Protein AF-A0A6G8QDQ3-F1 (afdb_monomer)

Organism: NCBI:txid2653851

Secondary structure (DSSP, 8-state):
--HHHHHHHHHHHHHHHHHHHHHHHHHHHHHHHHHHHHHHHHHHHHHHHHHHHT-S--SHHHHHHHHHHHHHHHHHHHHHHHHHHHH-HHHHHHHHHHHHHHHHHHHHHHHHHTTSPPP-SGGG--SS-----HHHHHHHHHHHHHHHHHTS-HHHHHHHHHTHHHHHT-----S---

Foldseek 3Di:
DDPVVVVVVVVVVVVVVVVVVVVLVVVLVVLVVLLVQLVVLLVLLLCLLLVLLQAQDDDPVSVVVSVVSNVVSVVSNVVSLVVVCVVDVQLSVLSVQLSVLSCVQSVVSNVVSNVDHHDNDPVSRPPPDDRDRPSNVVSSVVSVVSSVVVSDDPVVVVCVVPPVVVVVPPPPPDPDDD

pLDDT: mean 87.72, std 15.08, range [44.47, 98.88]

Solvent-accessible surface area (backbone atoms only — not comparable to full-atom values): 9994 Å² total; per-residue (Å²): 134,58,71,66,59,55,51,52,50,52,50,51,50,52,52,53,51,49,52,52,50,52,54,50,52,56,50,50,54,50,52,52,50,55,56,49,52,44,52,49,33,50,51,56,49,56,44,46,24,55,57,51,44,66,24,68,57,88,50,71,67,52,50,49,56,52,50,50,57,51,48,55,40,52,51,48,44,52,50,35,51,57,53,39,42,75,74,36,62,70,49,24,54,34,45,52,52,23,52,52,30,38,53,55,46,33,48,48,42,33,59,53,27,70,72,50,79,54,36,88,51,78,88,61,56,81,82,82,72,79,84,81,47,69,64,27,52,55,28,45,54,51,29,52,52,46,46,53,59,70,70,52,56,67,69,61,55,50,45,60,73,68,49,51,72,62,68,77,64,60,78,91,79,83,88,84,84,134

Radius of gyration: 25.88 Å; Cα contacts (8 Å, |Δi|>4): 107; chains: 1; bounding box: 85×28×78 Å

Sequence (178 aa):
MSAAVVASVLALAGVLATVAANQFLARQDRLRKDFAEALAAVERYAELPYRILRRQASDAETRGRLSEAIHEVQQDLLFHRSWVRVQDARVADAYDALVGAARREAGQAMTQAWRTDPIASDEGMPLGVGLTFPEMERRREEYIEVVRWHLQWLPARWARTRLVPWILDLPRKSRGAG

Mean predicted aligned error: 9.45 Å

Nearest PDB structures (foldseek):
  2asr-assembly1_A-2  TM=4.494E-01  e=3.944E-01  Escherichia coli
  1i4l-assembly2_A-2  TM=3.221E-01  e=1.549E+00  Homo sapiens

Structure (mmCIF, N/CA/C/O backbone):
data_AF-A0A6G8QDQ3-F1
#
_entry.id   AF-A0A6G8QDQ3-F1
#
loop_
_atom_site.group_PDB
_atom_site.id
_atom_site.type_symbol
_atom_site.label_atom_id
_atom_site.label_alt_id
_atom_site.label_comp_id
_atom_site.label_asym_id
_atom_site.label_entity_id
_atom_site.label_seq_id
_atom_site.pdbx_PDB_ins_code
_atom_site.Cartn_x
_atom_site.Cartn_y
_atom_site.Cartn_z
_atom_site.occupancy
_atom_site.B_iso_or_equiv
_atom_site.auth_seq_id
_atom_site.auth_comp_id
_atom_site.auth_asym_id
_atom_site.auth_atom_id
_atom_site.pdbx_PDB_model_num
ATOM 1 N N . MET A 1 1 ? 27.944 5.094 -50.823 1.00 58.53 1 MET A N 1
ATOM 2 C CA . MET A 1 1 ? 27.040 5.945 -50.015 1.00 58.53 1 MET A CA 1
ATOM 3 C C . MET A 1 1 ? 27.783 7.227 -49.682 1.00 58.53 1 MET A C 1
ATOM 5 O O . MET A 1 1 ? 28.939 7.134 -49.293 1.00 58.53 1 MET A O 1
ATOM 9 N N . SER A 1 2 ? 27.187 8.401 -49.898 1.00 84.75 2 SER A N 1
ATOM 10 C CA . SER A 1 2 ? 27.839 9.677 -49.575 1.00 84.75 2 SER A CA 1
ATOM 11 C C . SER A 1 2 ? 27.847 9.915 -48.060 1.00 84.75 2 SER A C 1
ATOM 13 O O . SER A 1 2 ? 26.953 9.448 -47.351 1.00 84.75 2 SER A O 1
ATOM 15 N N . ALA A 1 3 ? 28.841 10.655 -47.558 1.00 82.88 3 ALA A N 1
ATOM 16 C CA . ALA A 1 3 ? 28.957 11.005 -46.138 1.00 82.88 3 ALA A CA 1
ATOM 17 C C . ALA A 1 3 ? 27.680 11.666 -45.579 1.00 82.88 3 ALA A C 1
ATOM 19 O O . ALA A 1 3 ? 27.319 11.439 -44.428 1.00 82.88 3 ALA A O 1
ATOM 20 N N . ALA A 1 4 ? 26.950 12.404 -46.423 1.00 83.62 4 ALA A N 1
ATOM 21 C CA . ALA A 1 4 ? 25.660 12.999 -46.087 1.00 83.62 4 ALA A CA 1
ATOM 22 C C . ALA A 1 4 ? 24.602 11.951 -45.698 1.00 83.62 4 ALA A C 1
ATOM 24 O O . ALA A 1 4 ? 23.938 12.112 -44.681 1.00 83.62 4 ALA A O 1
ATOM 25 N N . VAL A 1 5 ? 24.490 10.840 -46.439 1.00 84.62 5 VAL A N 1
ATOM 26 C CA . VAL A 1 5 ? 23.519 9.77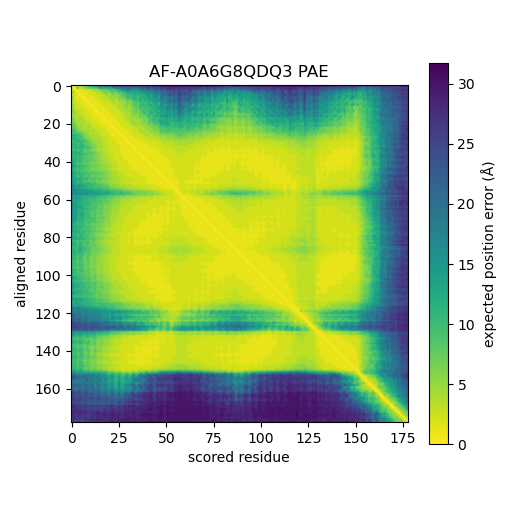2 -46.130 1.00 84.62 5 VAL A CA 1
ATOM 27 C C . VAL A 1 5 ? 23.853 9.099 -44.796 1.00 84.62 5 VAL A C 1
ATOM 29 O O . VAL A 1 5 ? 22.956 8.845 -43.996 1.00 84.62 5 VAL A O 1
ATOM 32 N N . VAL A 1 6 ? 25.139 8.855 -44.523 1.00 85.75 6 VAL A N 1
ATOM 33 C CA . VAL A 1 6 ? 25.586 8.273 -43.245 1.00 85.75 6 VAL A CA 1
ATOM 34 C C . VAL A 1 6 ? 25.270 9.216 -42.080 1.00 85.75 6 VAL A C 1
ATOM 36 O O . VAL A 1 6 ? 24.704 8.780 -41.079 1.00 85.75 6 VAL A O 1
ATOM 39 N N . ALA A 1 7 ? 25.562 10.512 -42.225 1.00 84.94 7 ALA A N 1
ATOM 40 C CA . ALA A 1 7 ? 25.266 11.514 -41.203 1.00 84.94 7 ALA A CA 1
ATOM 41 C C . ALA A 1 7 ? 23.758 11.628 -40.916 1.00 84.94 7 ALA A C 1
ATOM 43 O O . ALA A 1 7 ? 23.358 11.660 -39.753 1.00 84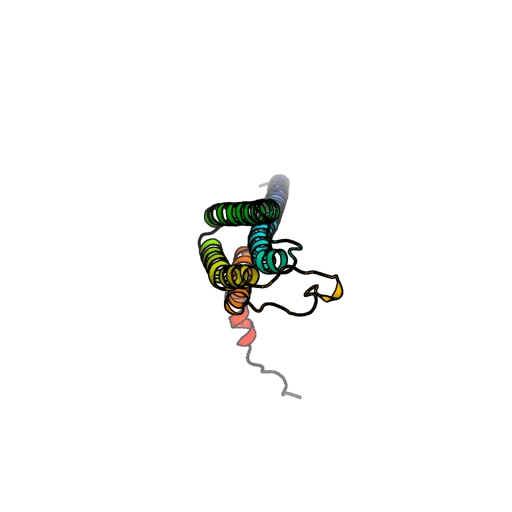.94 7 ALA A O 1
ATOM 44 N N . SER A 1 8 ? 22.912 11.621 -41.952 1.00 84.62 8 SER A N 1
ATOM 45 C CA . SER A 1 8 ? 21.454 11.675 -41.793 1.00 84.62 8 SER A CA 1
ATOM 46 C C . SER A 1 8 ? 20.886 10.445 -41.077 1.00 84.62 8 SER A C 1
ATOM 48 O O . SER A 1 8 ? 20.013 10.592 -40.222 1.00 84.62 8 SER A O 1
ATOM 50 N N . VAL A 1 9 ? 21.395 9.241 -41.367 1.00 89.12 9 VAL A N 1
ATOM 51 C CA . VAL A 1 9 ? 20.965 8.010 -40.677 1.00 89.12 9 VAL A CA 1
ATOM 52 C C . VAL A 1 9 ? 21.377 8.029 -39.205 1.00 89.12 9 VAL A C 1
ATOM 54 O O . VAL A 1 9 ? 20.564 7.697 -38.344 1.00 89.12 9 VAL A O 1
ATOM 57 N N . LEU A 1 10 ? 22.605 8.457 -38.896 1.00 88.69 10 LEU A N 1
ATOM 58 C CA . LEU A 1 10 ? 23.076 8.567 -37.512 1.00 88.69 10 LEU A CA 1
ATOM 59 C C . LEU A 1 10 ? 22.281 9.610 -36.716 1.00 88.69 10 LEU A C 1
ATOM 61 O O . LEU A 1 10 ? 21.907 9.348 -35.573 1.00 88.69 10 LEU A O 1
ATOM 65 N N . ALA A 1 11 ? 21.967 10.757 -37.324 1.00 87.25 11 ALA A N 1
ATOM 66 C CA . ALA A 1 11 ? 21.133 11.780 -36.701 1.00 87.25 11 ALA A CA 1
ATOM 67 C C . ALA A 1 11 ? 19.722 11.249 -36.395 1.00 87.25 11 ALA A C 1
ATOM 69 O O . ALA A 1 11 ? 19.239 11.394 -35.271 1.00 87.25 11 ALA A O 1
ATOM 70 N N . LEU A 1 12 ? 19.086 10.569 -37.356 1.00 89.12 12 LEU A N 1
ATOM 71 C CA . LEU A 1 12 ? 17.768 9.963 -37.157 1.00 89.12 12 LEU A CA 1
ATOM 72 C C . LEU A 1 12 ? 17.795 8.885 -36.063 1.00 89.12 12 LEU A C 1
ATOM 74 O O . LEU A 1 12 ? 16.916 8.862 -35.202 1.00 89.12 12 LEU A O 1
ATOM 78 N N . ALA A 1 13 ? 18.820 8.030 -36.048 1.00 86.38 13 ALA A N 1
ATOM 79 C CA . ALA A 1 13 ? 18.992 7.014 -35.012 1.00 86.38 13 ALA A CA 1
ATOM 80 C C . ALA A 1 13 ? 19.143 7.636 -33.613 1.00 86.38 13 ALA A C 1
ATOM 82 O O . ALA A 1 13 ? 18.527 7.155 -32.662 1.00 86.38 13 ALA A O 1
ATOM 83 N N . GLY A 1 14 ? 19.899 8.733 -33.487 1.00 86.75 14 GLY A N 1
ATOM 84 C CA . GLY A 1 14 ? 20.047 9.468 -32.228 1.00 86.75 14 GLY A CA 1
ATOM 85 C C . GLY A 1 14 ? 18.726 10.052 -31.716 1.00 86.75 14 GLY A C 1
ATOM 86 O O . GLY A 1 14 ? 18.403 9.923 -30.530 1.00 86.75 14 GLY A O 1
ATOM 87 N N . VAL A 1 15 ? 17.919 10.633 -32.610 1.00 90.25 15 VAL A N 1
ATOM 88 C CA . VAL A 1 15 ? 16.584 11.153 -32.268 1.00 90.25 15 VAL A CA 1
ATOM 89 C C . VAL A 1 15 ? 15.664 10.027 -31.797 1.00 90.25 15 VAL A C 1
ATOM 91 O O . VAL A 1 15 ? 15.062 10.136 -30.729 1.00 90.25 15 VAL A O 1
ATOM 94 N N . LEU A 1 16 ? 15.593 8.918 -32.540 1.00 88.06 16 LEU A N 1
ATOM 95 C CA . LEU A 1 16 ? 14.759 7.769 -32.174 1.00 88.06 16 LEU A CA 1
ATOM 96 C C . LEU A 1 16 ? 15.182 7.153 -30.833 1.00 88.06 16 LEU A C 1
ATOM 98 O O . LEU A 1 16 ? 14.323 6.845 -30.007 1.00 88.06 16 LEU A O 1
ATOM 102 N N . ALA A 1 17 ? 16.488 7.028 -30.582 1.00 81.12 17 ALA A N 1
ATOM 103 C CA . ALA A 1 17 ? 17.014 6.536 -29.310 1.00 81.12 17 ALA A CA 1
ATOM 104 C C . ALA A 1 17 ? 16.618 7.445 -28.135 1.00 81.12 17 ALA A C 1
ATOM 106 O O . ALA A 1 17 ? 16.205 6.953 -27.086 1.00 81.12 17 ALA A O 1
ATOM 107 N N . THR A 1 18 ? 16.680 8.765 -28.327 1.00 82.31 18 THR A N 1
ATOM 108 C CA . THR A 1 18 ? 16.303 9.751 -27.303 1.00 82.31 18 THR A CA 1
ATOM 109 C C . THR A 1 18 ? 14.809 9.688 -26.996 1.00 82.31 18 THR A C 1
ATOM 111 O O . THR A 1 18 ? 14.412 9.638 -25.832 1.00 82.31 18 THR A O 1
ATOM 114 N N . VAL A 1 19 ? 13.963 9.627 -28.029 1.00 87.56 19 VAL A N 1
ATOM 115 C CA . VAL A 1 19 ? 12.509 9.492 -27.861 1.00 87.56 19 VAL A CA 1
ATOM 116 C C . VAL A 1 19 ? 12.166 8.187 -27.142 1.00 87.56 19 VAL A C 1
ATOM 118 O O . VAL A 1 19 ? 11.387 8.203 -26.190 1.00 87.56 19 VAL A O 1
ATOM 121 N N . ALA A 1 20 ? 12.780 7.069 -27.536 1.00 79.94 20 ALA A N 1
ATOM 122 C CA . ALA A 1 20 ? 12.569 5.778 -26.887 1.00 79.94 20 ALA A CA 1
ATOM 123 C C . ALA A 1 20 ? 13.011 5.789 -25.413 1.00 79.94 20 ALA A C 1
ATOM 125 O O . ALA A 1 20 ? 12.283 5.288 -24.553 1.00 79.94 20 ALA A O 1
ATOM 126 N N . ALA A 1 21 ? 14.160 6.399 -25.102 1.00 81.62 21 ALA A N 1
ATOM 127 C CA . ALA A 1 21 ? 14.644 6.548 -23.732 1.00 81.62 21 ALA A CA 1
ATOM 128 C C . ALA A 1 21 ? 13.679 7.385 -22.878 1.00 81.62 21 ALA A C 1
ATOM 130 O O . ALA A 1 21 ? 13.291 6.954 -21.793 1.00 81.62 21 ALA A O 1
ATOM 131 N N . ASN A 1 22 ? 13.216 8.527 -23.392 1.00 84.69 22 ASN A N 1
ATOM 132 C CA . ASN A 1 22 ? 12.272 9.393 -22.685 1.00 84.69 22 ASN A CA 1
ATOM 133 C C . ASN A 1 22 ? 10.926 8.699 -22.434 1.00 84.69 22 ASN A C 1
ATOM 135 O O . ASN A 1 22 ? 10.392 8.768 -21.328 1.00 84.69 22 ASN A O 1
ATOM 139 N N . GLN A 1 23 ? 10.393 7.980 -23.426 1.00 86.69 23 GLN A N 1
ATOM 140 C CA . GLN A 1 23 ? 9.154 7.210 -23.269 1.00 86.69 23 GLN A CA 1
ATOM 141 C C . GLN A 1 23 ? 9.304 6.085 -22.240 1.00 86.69 23 GLN A C 1
ATOM 143 O O . GLN A 1 23 ? 8.392 5.836 -21.447 1.00 86.69 23 GLN A O 1
ATOM 148 N N . PHE A 1 24 ? 10.462 5.422 -22.219 1.00 84.81 24 PHE A N 1
ATOM 149 C CA . PHE A 1 24 ? 10.765 4.399 -21.227 1.00 84.81 24 PHE A CA 1
ATOM 150 C C . PHE A 1 24 ? 10.826 4.982 -19.810 1.00 84.81 24 PHE A C 1
ATOM 152 O O . PHE A 1 24 ? 10.181 4.443 -18.911 1.00 84.81 24 PHE A O 1
ATOM 159 N N . LEU A 1 25 ? 11.543 6.092 -19.613 1.00 86.19 25 LEU A N 1
ATOM 160 C CA . LEU A 1 25 ? 11.633 6.773 -18.317 1.00 86.19 25 LEU A CA 1
ATOM 161 C C . LEU A 1 25 ? 10.254 7.241 -17.834 1.00 86.19 25 LEU A C 1
ATOM 163 O O . LEU A 1 25 ? 9.866 6.936 -16.711 1.00 86.19 25 LEU A O 1
ATOM 167 N N . ALA A 1 26 ? 9.460 7.858 -18.712 1.00 88.19 26 ALA A N 1
ATOM 168 C CA . ALA A 1 26 ? 8.100 8.278 -18.382 1.00 88.19 26 ALA A CA 1
ATOM 169 C C . ALA A 1 26 ? 7.194 7.093 -17.999 1.00 88.19 26 ALA A C 1
ATOM 171 O O . ALA A 1 26 ? 6.359 7.203 -17.102 1.00 88.19 26 ALA A O 1
ATOM 172 N N . ARG A 1 27 ? 7.349 5.934 -18.656 1.00 88.25 27 ARG A N 1
ATOM 173 C CA . ARG A 1 27 ? 6.637 4.709 -18.267 1.00 88.25 27 ARG A CA 1
ATOM 174 C C . ARG A 1 27 ? 7.089 4.206 -16.897 1.00 88.25 27 ARG A C 1
ATOM 176 O O . ARG A 1 27 ? 6.236 3.821 -16.108 1.00 88.25 27 ARG A O 1
ATOM 183 N N . GLN A 1 28 ? 8.389 4.218 -16.616 1.00 89.50 28 GLN A N 1
ATOM 184 C CA . GLN A 1 28 ? 8.933 3.811 -15.319 1.00 89.50 28 GLN A CA 1
ATOM 185 C C . GLN A 1 28 ? 8.419 4.692 -14.180 1.00 89.50 28 GLN A C 1
ATOM 187 O O . GLN A 1 28 ? 8.021 4.165 -13.147 1.00 89.50 28 GLN A O 1
ATOM 192 N N . ASP A 1 29 ? 8.361 6.009 -14.374 1.00 90.69 29 ASP A N 1
ATOM 193 C CA . ASP A 1 29 ? 7.855 6.927 -13.351 1.00 90.69 29 ASP A CA 1
ATOM 194 C C . ASP A 1 29 ? 6.359 6.742 -13.083 1.00 90.69 29 ASP A C 1
ATOM 196 O O . ASP A 1 29 ? 5.942 6.755 -11.925 1.00 90.69 29 ASP A O 1
ATOM 200 N N . ARG A 1 30 ? 5.558 6.468 -14.124 1.00 93.25 30 ARG A N 1
ATOM 201 C CA . ARG A 1 30 ? 4.147 6.085 -13.947 1.00 93.25 30 ARG A CA 1
ATOM 202 C C . ARG A 1 30 ? 4.005 4.797 -13.137 1.00 93.25 30 ARG A C 1
ATOM 204 O O . ARG A 1 30 ? 3.293 4.788 -12.145 1.00 93.25 30 ARG A O 1
ATOM 211 N N . LEU A 1 31 ? 4.740 3.744 -13.498 1.00 95.19 31 LEU A N 1
ATOM 212 C CA . LEU A 1 31 ? 4.696 2.470 -12.768 1.00 95.19 31 LEU A CA 1
ATOM 213 C C . LEU A 1 31 ? 5.155 2.622 -11.310 1.00 95.19 31 LEU A C 1
ATOM 215 O O . LEU A 1 31 ? 4.539 2.063 -1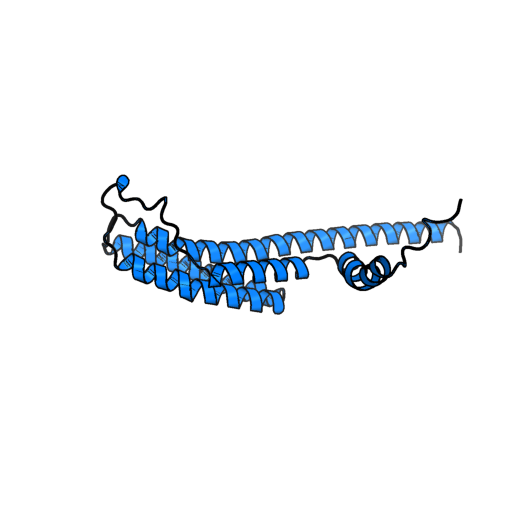0.409 1.00 95.19 31 LEU A O 1
ATOM 219 N N . ARG A 1 32 ? 6.210 3.408 -11.053 1.00 94.94 32 ARG A N 1
ATOM 220 C CA . ARG A 1 32 ? 6.666 3.728 -9.688 1.00 94.94 32 ARG A CA 1
ATOM 221 C C . ARG A 1 32 ? 5.551 4.344 -8.859 1.00 94.94 32 ARG A C 1
ATOM 223 O O . ARG A 1 32 ? 5.349 3.927 -7.723 1.00 94.94 32 ARG A O 1
ATOM 230 N N . LYS A 1 33 ? 4.854 5.329 -9.428 1.00 96.94 33 LYS A N 1
ATOM 231 C CA . LYS A 1 33 ? 3.743 6.005 -8.765 1.00 96.94 33 LYS A CA 1
ATOM 232 C C . LYS A 1 33 ? 2.598 5.030 -8.489 1.00 96.94 33 LYS A C 1
ATOM 234 O O . LYS A 1 33 ? 2.189 4.914 -7.342 1.00 96.94 33 LYS A O 1
ATOM 239 N N . ASP A 1 34 ? 2.170 4.271 -9.491 1.00 97.38 34 ASP A N 1
ATOM 240 C CA . ASP A 1 34 ? 1.063 3.321 -9.359 1.00 97.38 34 ASP A CA 1
ATOM 241 C C . ASP A 1 34 ? 1.340 2.248 -8.289 1.00 97.38 34 ASP A C 1
ATOM 243 O O . ASP A 1 34 ? 0.484 1.951 -7.453 1.00 97.38 34 ASP A O 1
ATOM 247 N N . PHE A 1 35 ? 2.555 1.686 -8.263 1.00 98.25 35 PHE A N 1
ATOM 248 C CA . PHE A 1 35 ? 2.943 0.698 -7.252 1.00 98.25 35 PHE A CA 1
ATOM 249 C C . PHE A 1 35 ? 3.102 1.302 -5.853 1.00 98.25 35 PHE A C 1
ATOM 251 O O . PHE A 1 35 ? 2.833 0.614 -4.863 1.00 98.25 35 PHE A O 1
ATOM 258 N N . ALA A 1 36 ? 3.525 2.565 -5.754 1.00 98.19 36 ALA A N 1
ATOM 259 C CA . ALA A 1 36 ? 3.579 3.287 -4.488 1.00 98.19 36 ALA A CA 1
ATOM 260 C C . ALA A 1 36 ? 2.172 3.590 -3.950 1.00 98.19 36 ALA A C 1
ATOM 262 O O . ALA A 1 36 ? 1.930 3.427 -2.757 1.00 98.19 36 ALA A O 1
ATOM 263 N N . GLU A 1 37 ? 1.229 3.965 -4.815 1.00 98.50 37 GLU A N 1
ATOM 264 C CA . GLU A 1 37 ? -0.174 4.184 -4.445 1.00 98.50 37 GLU A CA 1
ATOM 265 C C . GLU A 1 37 ? -0.843 2.887 -3.971 1.00 98.50 37 GLU A C 1
ATOM 267 O O . GLU A 1 37 ? -1.524 2.887 -2.942 1.00 98.50 37 GLU A O 1
ATOM 272 N N . ALA A 1 38 ? -0.559 1.764 -4.640 1.00 98.62 38 ALA A N 1
ATOM 273 C CA . ALA A 1 38 ? -1.018 0.447 -4.210 1.00 98.62 38 ALA A CA 1
ATOM 274 C C . ALA A 1 38 ? -0.511 0.086 -2.804 1.00 98.62 38 ALA A C 1
ATOM 276 O O . ALA A 1 38 ? -1.293 -0.373 -1.965 1.00 98.62 38 ALA A O 1
ATOM 277 N N . LEU A 1 39 ? 0.775 0.332 -2.522 1.00 98.69 39 LEU A N 1
ATOM 278 C CA . LEU A 1 39 ? 1.348 0.143 -1.187 1.00 98.69 39 LEU A CA 1
ATOM 279 C C . LEU A 1 39 ? 0.701 1.080 -0.160 1.00 98.69 39 LEU A C 1
ATOM 281 O O . LEU A 1 39 ? 0.331 0.641 0.925 1.00 98.69 39 LEU A O 1
ATOM 285 N N . ALA A 1 40 ? 0.500 2.350 -0.513 1.00 98.69 40 ALA A N 1
ATOM 286 C CA . ALA A 1 40 ? -0.143 3.321 0.363 1.00 98.69 40 ALA A CA 1
ATOM 287 C C . ALA A 1 40 ? -1.575 2.908 0.742 1.00 98.69 40 ALA A C 1
ATOM 289 O O . ALA A 1 40 ? -2.006 3.183 1.859 1.00 98.69 40 ALA A O 1
ATOM 290 N N . ALA A 1 41 ? -2.316 2.230 -0.141 1.00 98.75 41 ALA A N 1
ATOM 291 C CA . ALA A 1 41 ? -3.637 1.690 0.190 1.00 98.75 41 ALA A CA 1
ATOM 292 C C . ALA A 1 41 ? -3.578 0.611 1.286 1.00 98.75 41 ALA A C 1
ATOM 294 O O . ALA A 1 41 ? -4.441 0.576 2.164 1.00 98.75 41 ALA A O 1
ATOM 295 N N . VAL A 1 42 ? -2.537 -0.228 1.286 1.00 98.69 42 VAL A N 1
ATOM 296 C CA . VAL A 1 42 ? -2.300 -1.210 2.359 1.00 98.69 42 VAL A CA 1
ATOM 297 C C . VAL A 1 42 ? -1.981 -0.505 3.676 1.00 98.69 42 VAL A C 1
ATOM 299 O O . VAL A 1 42 ? -2.559 -0.861 4.700 1.00 98.69 42 VAL A O 1
ATOM 302 N N . GLU A 1 43 ? -1.166 0.551 3.649 1.00 98.25 43 GLU A N 1
ATOM 303 C CA . GLU A 1 43 ? -0.874 1.341 4.855 1.00 98.25 43 GLU A CA 1
ATOM 304 C C . GLU A 1 43 ? -2.106 2.028 5.422 1.00 98.25 43 GLU A C 1
ATOM 306 O O . GLU A 1 43 ? -2.335 2.003 6.630 1.00 98.25 43 GLU A O 1
ATOM 311 N N . ARG A 1 44 ? -2.954 2.590 4.554 1.00 98.50 44 ARG A N 1
ATOM 312 C CA . ARG A 1 44 ? -4.236 3.157 4.985 1.00 98.50 44 ARG A CA 1
ATOM 313 C C . ARG A 1 44 ? -5.099 2.107 5.677 1.00 98.50 44 ARG A C 1
ATOM 315 O O . ARG A 1 44 ? -5.761 2.435 6.658 1.00 98.50 44 ARG A O 1
ATOM 322 N N . TYR A 1 45 ? -5.072 0.858 5.209 1.00 98.56 45 TYR A N 1
ATOM 323 C CA . TYR A 1 45 ? -5.793 -0.240 5.851 1.00 98.56 45 TYR A CA 1
ATOM 324 C C . TYR A 1 45 ? -5.196 -0.598 7.216 1.00 98.56 45 TYR A C 1
ATOM 326 O O . TYR A 1 45 ? -5.940 -0.789 8.178 1.00 98.56 45 TYR A O 1
ATOM 334 N N . ALA A 1 46 ? -3.866 -0.631 7.322 1.00 97.56 46 ALA A N 1
ATOM 335 C CA . ALA A 1 46 ? -3.150 -0.876 8.572 1.00 97.56 46 ALA A CA 1
ATOM 336 C C . ALA A 1 46 ? -3.342 0.236 9.624 1.00 97.56 46 ALA A C 1
ATOM 338 O O . ALA A 1 46 ? -3.184 -0.030 10.813 1.00 97.56 46 ALA A O 1
ATOM 339 N N . GLU A 1 47 ? -3.737 1.447 9.213 1.00 96.75 47 GLU A N 1
ATOM 340 C CA . GLU A 1 47 ? -4.046 2.569 10.115 1.00 96.75 47 GLU A CA 1
ATOM 341 C C . GLU A 1 47 ? -5.465 2.494 10.722 1.00 96.75 47 GLU A C 1
ATOM 343 O O . GLU A 1 47 ? -5.743 3.080 11.771 1.00 96.75 47 GLU A O 1
ATOM 348 N N . LEU A 1 48 ? -6.393 1.757 10.099 1.00 97.62 48 LEU A N 1
ATOM 349 C CA . LEU A 1 48 ? -7.788 1.661 10.557 1.00 97.62 48 LEU A CA 1
ATOM 350 C C . LEU A 1 48 ? -7.958 1.164 12.012 1.00 97.62 48 LEU A C 1
ATOM 352 O O . LEU A 1 48 ? -8.814 1.723 12.703 1.00 97.62 48 LEU A O 1
ATOM 356 N N . PRO A 1 49 ? -7.172 0.198 12.541 1.00 96.62 49 PRO A N 1
ATOM 357 C CA . PRO A 1 49 ? -7.230 -0.171 13.955 1.00 96.62 49 PRO A CA 1
ATOM 358 C C . PRO A 1 49 ? -6.985 1.025 14.879 1.00 96.62 49 PRO A C 1
ATOM 360 O O . PRO A 1 49 ? -7.721 1.209 15.844 1.00 96.62 49 PRO A O 1
ATOM 363 N N . TYR A 1 50 ? -6.012 1.885 14.560 1.00 94.69 50 TYR A N 1
ATOM 364 C CA . TYR A 1 50 ? -5.730 3.082 15.353 1.00 94.69 50 TYR A CA 1
ATOM 365 C C . TYR A 1 50 ? -6.869 4.090 15.284 1.00 94.69 50 TYR A C 1
ATOM 367 O O . TYR A 1 50 ? -7.215 4.694 16.296 1.00 94.69 50 TYR A O 1
ATOM 375 N N . ARG A 1 51 ? -7.507 4.250 14.119 1.00 95.25 51 ARG A N 1
ATOM 376 C CA . ARG A 1 51 ? -8.698 5.107 13.997 1.00 95.25 51 ARG A CA 1
ATOM 377 C C . ARG A 1 51 ? -9.850 4.620 14.879 1.00 95.25 51 ARG A C 1
ATOM 379 O O . ARG A 1 51 ? -10.548 5.447 15.459 1.00 95.25 51 ARG A O 1
ATOM 386 N N . ILE A 1 52 ? -10.029 3.304 15.003 1.00 96.19 52 ILE A N 1
ATOM 387 C CA . ILE A 1 52 ? -11.044 2.701 15.882 1.00 96.19 52 ILE A CA 1
ATOM 388 C C . ILE A 1 52 ? -10.656 2.856 17.358 1.00 96.19 52 ILE A C 1
ATOM 390 O O . ILE A 1 52 ? -11.516 3.172 18.180 1.00 96.19 52 ILE A O 1
ATOM 394 N N . LEU A 1 53 ? -9.376 2.673 17.701 1.00 94.12 53 LEU A N 1
ATOM 395 C CA . LEU A 1 53 ? -8.866 2.893 19.060 1.00 94.12 53 LEU A CA 1
ATOM 396 C C . LEU A 1 53 ? -9.040 4.349 19.504 1.00 94.12 53 LEU A C 1
ATOM 398 O O . LEU A 1 53 ? -9.388 4.604 20.647 1.00 94.12 53 LEU A O 1
ATOM 402 N N . ARG A 1 54 ? -8.845 5.306 18.592 1.00 93.38 54 ARG A N 1
ATOM 403 C CA . ARG A 1 54 ? -8.957 6.752 18.853 1.00 93.38 54 ARG A CA 1
ATOM 404 C C . ARG A 1 54 ? -10.396 7.282 18.792 1.00 93.38 54 ARG A C 1
ATOM 406 O O . ARG A 1 54 ? -10.600 8.494 18.747 1.00 93.38 54 ARG A O 1
ATOM 413 N N . ARG A 1 55 ? -11.409 6.413 18.733 1.00 94.75 55 ARG A N 1
ATOM 414 C CA . ARG A 1 55 ? -12.809 6.858 18.691 1.00 94.75 55 ARG A CA 1
ATOM 415 C C . ARG A 1 55 ? -13.218 7.476 20.029 1.00 94.75 55 ARG A C 1
ATOM 417 O O . ARG A 1 55 ? -12.923 6.923 21.083 1.00 94.75 55 ARG A O 1
ATOM 424 N N . GLN A 1 56 ? -13.950 8.583 19.967 1.00 92.88 56 GLN A N 1
ATOM 425 C CA . GLN A 1 56 ? -14.438 9.310 21.147 1.00 92.88 56 GLN A CA 1
ATOM 426 C C . GLN A 1 56 ? -15.794 8.787 21.643 1.00 92.88 56 GLN A C 1
ATOM 428 O O . GLN A 1 56 ? -16.172 9.007 22.786 1.00 92.88 56 GLN A O 1
ATOM 433 N N . ALA A 1 57 ? -16.526 8.064 20.791 1.00 94.00 57 ALA A N 1
ATOM 434 C CA . ALA A 1 57 ? -17.824 7.495 21.118 1.00 94.00 57 ALA A CA 1
ATOM 435 C C . ALA A 1 57 ? -18.032 6.137 20.432 1.00 94.00 57 ALA A C 1
ATOM 437 O O . ALA A 1 57 ? -17.317 5.760 19.500 1.00 94.00 57 ALA A O 1
ATOM 438 N N . SER A 1 58 ? -19.038 5.400 20.902 1.00 93.00 58 SER A N 1
ATOM 439 C CA . SER A 1 58 ? -19.517 4.147 20.299 1.00 93.00 58 SER A CA 1
ATOM 440 C C . SER A 1 58 ? -21.001 4.249 19.927 1.00 93.00 58 SER A C 1
ATOM 442 O O . SER A 1 58 ? -21.751 3.283 20.059 1.00 93.00 58 SER A O 1
ATOM 444 N N . ASP A 1 59 ? -21.451 5.420 19.485 1.00 95.75 59 ASP A N 1
ATOM 445 C CA . ASP A 1 59 ? -22.805 5.644 18.971 1.00 95.75 59 ASP A CA 1
ATOM 446 C C . ASP A 1 59 ? -22.958 5.198 17.502 1.00 95.75 59 ASP A C 1
ATOM 448 O O . ASP A 1 59 ? -22.024 4.704 16.860 1.00 95.75 59 ASP A O 1
ATOM 452 N N . ALA A 1 60 ? -24.183 5.295 16.979 1.00 96.44 60 ALA A N 1
ATOM 453 C CA . ALA A 1 60 ? -24.494 4.891 15.609 1.00 96.44 60 ALA A CA 1
ATOM 454 C C . ALA A 1 60 ? -23.769 5.751 14.563 1.00 96.44 60 ALA A C 1
ATOM 456 O O . ALA A 1 60 ? -23.315 5.214 13.554 1.00 96.44 60 ALA A O 1
ATOM 457 N N . GLU A 1 61 ? -23.619 7.048 14.823 1.00 96.94 61 GLU A N 1
ATOM 458 C CA . GLU A 1 61 ? -22.939 7.986 13.930 1.00 96.94 61 GLU A CA 1
ATOM 459 C C . GLU A 1 61 ? -21.451 7.640 13.788 1.00 96.94 61 GLU A C 1
ATOM 461 O O . GLU A 1 61 ? -20.945 7.470 12.677 1.00 96.94 61 GLU A O 1
ATOM 466 N N . THR A 1 62 ? -20.760 7.424 14.909 1.00 96.50 62 THR A N 1
ATOM 467 C CA . THR A 1 62 ? -19.343 7.051 14.929 1.00 96.50 62 THR A CA 1
ATOM 468 C C . THR A 1 62 ? -19.108 5.711 14.241 1.00 96.50 62 THR A C 1
ATOM 470 O O . THR A 1 62 ? -18.149 5.570 13.476 1.00 96.50 62 THR A O 1
ATOM 473 N N . ARG A 1 63 ? -19.997 4.730 14.456 1.00 96.25 63 ARG A N 1
ATOM 474 C CA . ARG A 1 63 ? -19.949 3.450 13.732 1.00 96.25 63 ARG A CA 1
ATOM 475 C C . ARG A 1 63 ? -20.146 3.632 12.232 1.00 96.25 63 ARG A C 1
ATOM 477 O O . ARG A 1 63 ? -19.399 3.020 11.473 1.00 96.25 63 ARG A O 1
ATOM 484 N N . GLY A 1 64 ? -21.102 4.459 11.812 1.00 97.81 64 GLY A N 1
ATOM 485 C CA . GLY A 1 64 ? -21.343 4.765 10.401 1.00 97.81 64 GLY A CA 1
ATOM 486 C C . GLY A 1 64 ? -20.109 5.374 9.739 1.00 97.81 64 GLY A C 1
ATOM 487 O O . GLY A 1 64 ? -19.596 4.821 8.771 1.00 97.81 64 GLY A O 1
ATOM 488 N N . ARG A 1 65 ? -19.552 6.435 10.334 1.00 97.75 65 ARG A N 1
ATOM 489 C CA . ARG A 1 65 ? -18.354 7.123 9.826 1.00 97.75 65 ARG A CA 1
ATOM 490 C C . ARG A 1 65 ? -17.131 6.207 9.727 1.00 97.75 65 ARG A C 1
ATOM 492 O O . ARG A 1 65 ? -16.402 6.257 8.741 1.00 97.75 65 ARG A O 1
ATOM 499 N N . LEU A 1 66 ? -16.874 5.384 10.747 1.00 97.94 66 LEU A N 1
ATOM 500 C CA . LEU A 1 66 ? -15.748 4.443 10.716 1.00 97.94 66 LEU A CA 1
ATOM 501 C C . LEU A 1 66 ? -15.978 3.310 9.710 1.00 97.94 66 LEU A C 1
ATOM 503 O O . LEU A 1 66 ? -15.026 2.891 9.060 1.00 97.94 66 LEU A O 1
ATOM 507 N N . SER A 1 67 ? -17.219 2.840 9.555 1.00 97.38 67 SER A N 1
ATOM 508 C CA . SER A 1 67 ? -17.560 1.820 8.557 1.00 97.38 67 SER A CA 1
ATOM 509 C C . SER A 1 67 ? -17.362 2.336 7.134 1.00 97.38 67 SER A C 1
ATOM 511 O O . SER A 1 67 ? -16.797 1.614 6.319 1.00 97.38 67 SER A O 1
ATOM 513 N N . GLU A 1 68 ? -17.740 3.587 6.861 1.00 98.38 68 GLU A N 1
ATOM 514 C CA . GLU A 1 68 ? -17.497 4.232 5.567 1.00 98.38 68 GLU A CA 1
ATOM 515 C C . GLU A 1 68 ? -15.997 4.334 5.274 1.00 98.38 68 GLU A C 1
ATOM 517 O O . GLU A 1 68 ? -15.529 3.860 4.245 1.00 98.38 68 GLU A O 1
ATOM 522 N N . ALA A 1 69 ? -15.201 4.818 6.233 1.00 97.75 69 ALA A N 1
ATOM 523 C CA . ALA A 1 69 ? -13.749 4.894 6.070 1.00 97.75 69 ALA A CA 1
ATOM 524 C C . ALA A 1 69 ? -13.096 3.515 5.838 1.00 97.75 69 ALA A C 1
ATOM 526 O O . ALA A 1 69 ? -12.111 3.400 5.109 1.00 97.75 69 ALA A O 1
ATOM 527 N N . ILE A 1 70 ? -13.619 2.453 6.465 1.00 98.06 70 ILE A N 1
ATOM 528 C CA . ILE A 1 70 ? -13.179 1.078 6.196 1.00 98.06 70 ILE A CA 1
ATOM 529 C C . ILE A 1 70 ? -13.569 0.670 4.769 1.00 98.06 70 ILE A C 1
ATOM 531 O O . ILE A 1 70 ? -12.756 0.057 4.075 1.00 98.06 70 ILE A O 1
ATOM 535 N N . HIS A 1 71 ? -14.790 0.993 4.337 1.00 98.44 71 HIS A N 1
ATOM 536 C CA . HIS A 1 71 ? -15.292 0.673 3.005 1.00 98.44 71 HIS A CA 1
ATOM 537 C C . HIS A 1 71 ? -14.458 1.337 1.904 1.00 98.44 71 HIS A C 1
ATOM 539 O O . HIS A 1 71 ? -13.986 0.633 1.012 1.00 98.44 71 HIS A O 1
ATOM 545 N N . GLU A 1 72 ? -14.190 2.639 2.012 1.00 98.50 72 GLU A N 1
ATOM 546 C CA . GLU A 1 72 ? -13.351 3.396 1.071 1.00 98.50 72 GLU A CA 1
ATOM 547 C C . GLU A 1 72 ? -11.978 2.733 0.885 1.00 98.50 72 GLU A C 1
ATOM 549 O O . GLU A 1 72 ? -11.563 2.413 -0.229 1.00 98.50 72 GLU A O 1
ATOM 554 N N . VAL A 1 73 ? -11.290 2.415 1.987 1.00 98.50 73 VAL A N 1
ATOM 555 C CA . VAL A 1 73 ? -9.977 1.760 1.916 1.00 98.50 73 VAL A CA 1
ATOM 556 C C . VAL A 1 73 ? -10.082 0.350 1.324 1.00 98.50 73 VAL A C 1
ATOM 558 O O . VAL A 1 73 ? -9.197 -0.085 0.587 1.00 98.50 73 VAL A O 1
ATOM 561 N N . GLN A 1 74 ? -11.155 -0.394 1.602 1.00 98.31 74 GLN A N 1
ATOM 562 C CA . GLN A 1 74 ? -11.371 -1.697 0.968 1.00 98.31 74 GLN A CA 1
ATOM 563 C C . GLN A 1 74 ? -11.579 -1.578 -0.546 1.00 98.31 74 GLN A C 1
ATOM 565 O O . GLN A 1 74 ? -11.070 -2.430 -1.280 1.00 98.31 74 GLN A O 1
ATOM 570 N N . GLN A 1 75 ? -12.287 -0.548 -1.013 1.00 98.56 75 GLN A N 1
ATOM 571 C CA . GLN A 1 75 ? -12.441 -0.266 -2.439 1.00 98.56 75 GLN A CA 1
ATOM 572 C C . GLN A 1 75 ? -11.096 0.080 -3.085 1.00 98.56 75 GLN A C 1
ATOM 574 O O . GLN A 1 75 ? -10.774 -0.496 -4.125 1.00 98.56 75 GLN A O 1
ATOM 579 N N . ASP A 1 76 ? -10.268 0.902 -2.435 1.00 98.31 76 ASP A N 1
ATOM 580 C CA . ASP A 1 76 ? -8.912 1.217 -2.905 1.00 98.31 76 ASP A CA 1
ATOM 581 C C . ASP A 1 76 ? -8.054 -0.047 -3.068 1.00 98.31 76 ASP A C 1
ATOM 583 O O . ASP A 1 76 ? -7.394 -0.241 -4.092 1.00 98.31 76 ASP A O 1
ATOM 587 N N . LEU A 1 77 ? -8.087 -0.956 -2.087 1.00 98.69 77 LEU A N 1
ATOM 588 C CA . LEU A 1 77 ? -7.369 -2.233 -2.172 1.00 98.69 77 LEU A CA 1
ATOM 589 C C . LEU A 1 77 ? -7.856 -3.093 -3.348 1.00 98.69 77 LEU A C 1
ATOM 591 O O . LEU A 1 77 ? -7.052 -3.745 -4.017 1.00 98.69 77 LEU A O 1
ATOM 595 N N . LEU A 1 78 ? -9.167 -3.125 -3.606 1.00 98.44 78 LEU A N 1
ATOM 596 C CA . LEU A 1 78 ? -9.747 -3.871 -4.730 1.00 98.44 78 LEU A CA 1
ATOM 597 C C . LEU A 1 78 ? -9.369 -3.255 -6.082 1.00 98.44 78 LEU A C 1
ATOM 599 O O . LEU A 1 78 ? -9.037 -3.988 -7.022 1.00 98.44 78 LEU A O 1
ATOM 603 N N . PHE A 1 79 ? -9.382 -1.925 -6.165 1.00 98.62 79 PHE A N 1
ATOM 604 C CA . PHE A 1 79 ? -8.916 -1.185 -7.329 1.00 98.62 79 PHE A CA 1
ATOM 605 C C . PHE A 1 79 ? -7.457 -1.532 -7.629 1.00 98.62 79 PHE A C 1
ATOM 607 O O . PHE A 1 79 ? -7.153 -2.026 -8.716 1.00 98.62 79 PHE A O 1
ATOM 614 N N . HIS A 1 80 ? -6.565 -1.378 -6.647 1.00 98.62 80 HIS A N 1
ATOM 615 C CA . HIS A 1 80 ? -5.140 -1.626 -6.846 1.00 98.62 80 HIS A CA 1
ATOM 616 C C . HIS A 1 80 ? -4.815 -3.101 -7.098 1.00 98.62 80 HIS A C 1
ATOM 618 O O . HIS A 1 80 ? -3.924 -3.378 -7.896 1.00 98.62 80 HIS A O 1
ATOM 624 N N . ARG A 1 81 ? -5.572 -4.058 -6.540 1.00 97.94 81 ARG A N 1
ATOM 625 C CA . ARG A 1 81 ? -5.455 -5.477 -6.926 1.00 97.94 81 ARG A CA 1
ATOM 626 C C . ARG A 1 81 ? -5.638 -5.670 -8.425 1.00 97.94 81 ARG A C 1
ATOM 628 O O . ARG A 1 81 ? -4.819 -6.311 -9.078 1.00 97.94 81 ARG A O 1
ATOM 635 N N . SER A 1 82 ? -6.708 -5.096 -8.967 1.00 97.88 82 SER A N 1
ATOM 636 C CA . SER A 1 82 ? -7.031 -5.206 -10.390 1.00 97.88 82 SER A CA 1
ATOM 637 C C . SER A 1 82 ? -6.018 -4.445 -11.244 1.00 97.88 82 SER A C 1
ATOM 639 O O . SER A 1 82 ? -5.554 -4.955 -12.261 1.00 97.88 82 SER A O 1
ATOM 641 N N . TRP A 1 83 ? -5.626 -3.249 -10.805 1.00 98.00 83 TRP A N 1
ATOM 642 C CA . TRP A 1 83 ? -4.692 -2.390 -11.526 1.00 98.00 83 TRP A CA 1
ATOM 643 C C . TRP A 1 83 ? -3.292 -3.002 -11.624 1.00 98.00 83 TRP A C 1
ATOM 645 O O . TRP A 1 83 ? -2.754 -3.136 -12.720 1.00 98.00 83 TRP A O 1
ATOM 655 N N . VAL A 1 84 ? -2.726 -3.462 -10.505 1.00 97.94 84 VAL A N 1
ATOM 656 C CA . VAL A 1 84 ? -1.400 -4.098 -10.471 1.00 97.94 84 VAL A CA 1
ATOM 657 C C . VAL A 1 84 ? -1.385 -5.376 -11.316 1.00 97.94 84 VAL A C 1
ATOM 659 O O . VAL A 1 84 ? -0.430 -5.608 -12.056 1.00 97.94 84 VAL A O 1
ATOM 662 N N . ARG A 1 85 ? -2.469 -6.165 -11.294 1.00 97.69 85 ARG A N 1
ATOM 663 C CA . ARG A 1 85 ? -2.640 -7.368 -12.132 1.00 97.69 85 ARG A CA 1
ATOM 664 C C . ARG A 1 85 ? -2.538 -7.076 -13.627 1.00 97.69 85 ARG A C 1
ATOM 666 O O . ARG A 1 85 ? -1.961 -7.879 -14.354 1.00 97.69 85 ARG A O 1
ATOM 673 N N . VAL A 1 86 ? -3.081 -5.946 -14.083 1.00 97.00 86 VAL A N 1
ATOM 674 C CA . VAL A 1 86 ? -2.980 -5.513 -15.488 1.00 97.00 86 VAL A CA 1
ATOM 675 C C . VAL A 1 86 ? -1.538 -5.148 -15.859 1.00 97.00 86 VAL A C 1
ATOM 677 O O . VAL A 1 86 ? -1.149 -5.294 -17.017 1.00 97.00 86 VAL A O 1
ATOM 680 N N . GLN A 1 87 ? -0.733 -4.694 -14.896 1.00 94.62 87 GLN A N 1
ATOM 681 C CA . GLN A 1 87 ? 0.642 -4.257 -15.137 1.00 94.62 87 GLN A CA 1
ATOM 682 C C . GLN A 1 87 ? 1.649 -5.408 -15.137 1.00 94.62 87 GLN A C 1
ATOM 684 O O . GLN A 1 87 ? 2.480 -5.485 -16.043 1.00 94.62 87 GLN A O 1
ATOM 689 N N . ASP A 1 88 ? 1.600 -6.280 -14.126 1.00 96.25 88 ASP A N 1
ATOM 690 C CA . ASP A 1 88 ? 2.523 -7.406 -13.980 1.00 96.25 88 ASP A CA 1
ATOM 691 C C . ASP A 1 88 ? 1.966 -8.471 -13.020 1.00 96.25 88 ASP A C 1
ATOM 693 O O . ASP A 1 88 ? 1.633 -8.185 -11.869 1.00 96.25 88 ASP A O 1
ATOM 697 N N . ALA A 1 89 ? 1.908 -9.725 -13.475 1.00 97.12 89 ALA A N 1
ATOM 698 C CA . ALA A 1 89 ? 1.359 -10.827 -12.686 1.00 97.12 89 ALA A CA 1
ATOM 699 C C . ALA A 1 89 ? 2.179 -11.135 -11.421 1.00 97.12 89 ALA A C 1
ATOM 701 O O . ALA A 1 89 ? 1.606 -11.420 -10.374 1.00 97.12 89 ALA A O 1
ATOM 702 N N . ARG A 1 90 ? 3.513 -11.036 -11.485 1.00 96.94 90 ARG A N 1
ATOM 703 C CA . ARG A 1 90 ? 4.388 -11.341 -10.346 1.00 96.94 90 ARG A CA 1
ATOM 704 C C . ARG A 1 90 ? 4.303 -10.254 -9.278 1.00 96.94 90 ARG A C 1
ATOM 706 O O . ARG A 1 90 ? 4.311 -10.572 -8.090 1.00 96.94 90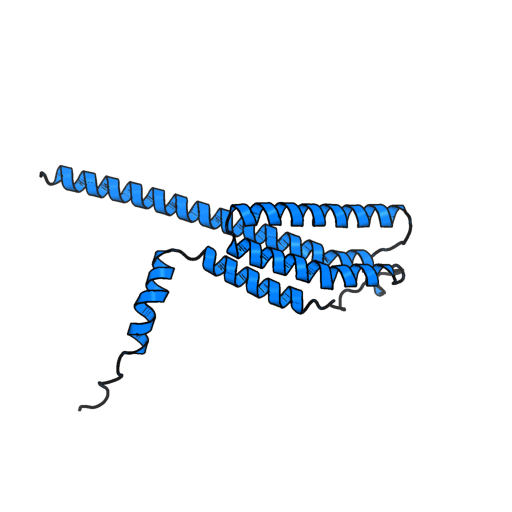 ARG A O 1
ATOM 713 N N . VAL A 1 91 ? 4.223 -8.985 -9.685 1.00 98.25 91 VAL A N 1
ATOM 714 C CA . VAL A 1 91 ? 3.962 -7.878 -8.750 1.00 98.25 91 VAL A CA 1
ATOM 715 C C . VAL A 1 91 ? 2.578 -8.044 -8.116 1.00 98.25 91 VAL A C 1
ATOM 717 O O . VAL A 1 91 ? 2.437 -7.850 -6.910 1.00 98.25 91 VAL A O 1
ATOM 720 N N . ALA A 1 92 ? 1.579 -8.467 -8.895 1.00 98.44 92 ALA A N 1
ATOM 721 C CA . ALA A 1 92 ? 0.227 -8.701 -8.396 1.00 98.44 92 ALA A CA 1
ATOM 722 C C . ALA A 1 92 ? 0.157 -9.827 -7.359 1.00 98.44 92 ALA A C 1
ATOM 724 O O . ALA A 1 92 ? -0.479 -9.642 -6.329 1.00 98.44 92 ALA A O 1
ATOM 725 N N . ASP A 1 93 ? 0.859 -10.942 -7.567 1.00 98.62 93 ASP A N 1
ATOM 726 C CA . ASP A 1 93 ? 0.902 -12.035 -6.588 1.00 98.62 93 ASP A CA 1
ATOM 727 C C . ASP A 1 93 ? 1.527 -11.579 -5.255 1.00 98.62 93 ASP A C 1
ATOM 729 O O . ASP A 1 93 ? 1.028 -11.910 -4.175 1.00 98.62 93 ASP A O 1
ATOM 733 N N . ALA A 1 94 ? 2.590 -10.766 -5.314 1.00 98.69 94 ALA A N 1
ATOM 734 C CA . ALA A 1 94 ? 3.201 -10.176 -4.122 1.00 98.69 94 ALA A CA 1
ATOM 735 C C . ALA A 1 94 ? 2.254 -9.180 -3.427 1.00 98.69 94 ALA A C 1
ATOM 737 O O . ALA A 1 94 ? 2.126 -9.192 -2.201 1.00 98.69 94 ALA A O 1
ATOM 738 N N . TYR A 1 95 ? 1.544 -8.356 -4.203 1.00 98.81 95 TYR A N 1
ATOM 739 C CA . TYR A 1 95 ? 0.537 -7.435 -3.681 1.00 98.81 95 TYR A CA 1
ATOM 740 C C . TYR A 1 95 ? -0.627 -8.179 -3.015 1.00 98.81 95 TYR A C 1
ATOM 742 O O . TYR A 1 95 ? -1.047 -7.834 -1.912 1.00 98.81 95 TYR A O 1
ATOM 750 N N . ASP A 1 96 ? -1.116 -9.251 -3.635 1.00 98.81 96 ASP A N 1
ATOM 751 C CA . ASP A 1 96 ? -2.194 -10.079 -3.102 1.00 98.81 96 ASP A CA 1
ATOM 752 C C . ASP A 1 96 ? -1.815 -10.738 -1.778 1.00 98.81 96 ASP A C 1
ATOM 754 O O . ASP A 1 96 ? -2.644 -10.780 -0.858 1.00 98.81 96 ASP A O 1
ATOM 758 N N . ALA A 1 97 ? -0.570 -11.210 -1.663 1.00 98.81 97 ALA A N 1
ATOM 759 C CA . ALA A 1 97 ? -0.023 -11.753 -0.428 1.00 98.81 97 ALA A CA 1
ATOM 760 C C . ALA A 1 97 ? 0.048 -10.690 0.680 1.00 98.81 97 ALA A C 1
ATOM 762 O O . ALA A 1 97 ? -0.364 -10.966 1.812 1.00 98.81 97 ALA A O 1
ATOM 763 N N . LEU A 1 98 ? 0.499 -9.476 0.350 1.00 98.88 98 LEU A N 1
ATOM 764 C CA . LEU A 1 98 ? 0.540 -8.335 1.265 1.00 98.88 98 LEU A CA 1
ATOM 765 C C . LEU A 1 98 ? -0.860 -7.928 1.746 1.00 98.88 98 LEU A C 1
ATOM 767 O O . LEU A 1 98 ? -1.093 -7.855 2.952 1.00 98.88 98 LEU A O 1
ATOM 771 N N . VAL A 1 99 ? -1.824 -7.760 0.837 1.00 98.88 99 VAL A N 1
ATOM 772 C CA . VAL A 1 99 ? -3.230 -7.488 1.192 1.00 98.88 99 VAL A CA 1
ATOM 773 C C . VAL A 1 99 ? -3.793 -8.598 2.082 1.00 98.88 99 VAL A C 1
ATOM 775 O O . VAL A 1 99 ? -4.513 -8.330 3.045 1.00 98.88 99 VAL A O 1
ATOM 778 N N . GLY A 1 100 ? -3.460 -9.857 1.785 1.00 98.81 100 GLY A N 1
ATOM 779 C CA . GLY A 1 100 ? -3.850 -11.001 2.602 1.00 98.81 100 GLY A CA 1
ATOM 780 C C . GLY A 1 100 ? -3.293 -10.930 4.026 1.00 98.81 100 GLY A C 1
ATOM 781 O O . GLY A 1 100 ? -4.029 -11.197 4.974 1.00 98.81 100 GLY A O 1
ATOM 782 N N . ALA A 1 101 ? -2.021 -10.561 4.185 1.00 98.81 101 ALA A N 1
ATOM 783 C CA . ALA A 1 101 ? -1.390 -10.374 5.489 1.00 98.81 101 ALA A CA 1
ATOM 784 C C . ALA A 1 101 ? -2.015 -9.216 6.275 1.00 98.81 101 ALA A C 1
ATOM 786 O O . ALA A 1 101 ? -2.443 -9.421 7.410 1.00 98.81 101 ALA A O 1
ATOM 787 N N . ALA A 1 102 ? -2.188 -8.055 5.638 1.00 98.50 102 ALA A N 1
ATOM 788 C CA . ALA A 1 102 ? -2.824 -6.890 6.247 1.00 98.50 102 ALA A CA 1
ATOM 789 C C . ALA A 1 102 ? -4.246 -7.206 6.741 1.00 98.50 102 ALA A C 1
ATOM 791 O O . ALA A 1 102 ? -4.605 -6.889 7.872 1.00 98.50 102 ALA A O 1
ATOM 792 N N . ARG A 1 103 ? -5.056 -7.911 5.940 1.00 98.31 103 ARG A N 1
ATOM 793 C CA . ARG A 1 103 ? -6.408 -8.339 6.348 1.00 98.31 103 ARG A CA 1
ATOM 794 C C . ARG A 1 103 ? -6.404 -9.275 7.552 1.00 98.31 103 ARG A C 1
ATOM 796 O O . ARG A 1 103 ? -7.307 -9.183 8.378 1.00 98.31 103 ARG A O 1
ATOM 803 N N . ARG A 1 104 ? -5.419 -10.172 7.660 1.00 98.56 104 ARG A N 1
ATOM 804 C CA . ARG A 1 104 ? -5.303 -11.069 8.817 1.00 98.56 104 ARG A CA 1
ATOM 805 C C . ARG A 1 104 ? -4.909 -10.301 10.071 1.00 98.56 104 ARG A C 1
ATOM 807 O O . ARG A 1 104 ? -5.595 -10.423 11.073 1.00 98.56 104 ARG A O 1
ATOM 814 N N . GLU A 1 105 ? -3.841 -9.517 10.015 1.00 98.38 105 GLU A N 1
ATOM 815 C CA . GLU A 1 105 ? -3.271 -8.892 11.212 1.00 98.38 105 GLU A CA 1
ATOM 816 C C . GLU A 1 105 ? -4.002 -7.596 11.583 1.00 98.38 105 GLU A C 1
ATOM 818 O O . GLU A 1 105 ? -4.580 -7.498 12.667 1.00 98.38 105 GLU A O 1
ATOM 823 N N . ALA A 1 106 ? -4.086 -6.629 10.664 1.00 97.75 106 ALA A N 1
ATOM 824 C CA . ALA A 1 106 ? -4.791 -5.377 10.921 1.00 97.75 106 ALA A CA 1
ATOM 825 C C . ALA A 1 106 ? -6.302 -5.600 11.067 1.00 97.75 106 ALA A C 1
ATOM 827 O O . ALA A 1 106 ? -6.917 -5.000 11.939 1.00 97.75 106 ALA A O 1
ATOM 828 N N . GLY A 1 107 ? -6.918 -6.507 10.300 1.00 97.69 107 GLY A N 1
ATOM 829 C CA . GLY A 1 107 ? -8.344 -6.830 10.468 1.00 97.69 107 GLY A CA 1
ATOM 830 C C . GLY A 1 107 ? -8.673 -7.427 11.846 1.00 97.69 107 GLY A C 1
ATOM 831 O O . GLY A 1 107 ? -9.680 -7.065 12.468 1.00 97.69 107 GLY A O 1
ATOM 832 N N . GLN A 1 108 ? -7.797 -8.285 12.381 1.00 97.62 108 GLN A N 1
ATOM 833 C CA . GLN A 1 108 ? -7.913 -8.760 13.764 1.00 97.62 108 GLN A CA 1
ATOM 834 C C . GLN A 1 108 ? -7.723 -7.615 14.762 1.00 97.62 108 GLN A C 1
ATOM 836 O O . GLN A 1 108 ? -8.513 -7.500 15.701 1.00 97.62 108 GLN A O 1
ATOM 841 N N . ALA A 1 109 ? -6.748 -6.732 14.539 1.00 97.12 109 ALA A N 1
ATOM 842 C CA . ALA A 1 109 ? -6.533 -5.565 15.387 1.00 97.12 109 ALA A CA 1
ATOM 843 C C . ALA A 1 109 ? -7.730 -4.595 15.375 1.00 97.12 109 ALA A C 1
ATOM 845 O O . ALA A 1 109 ? -8.105 -4.095 16.430 1.00 97.12 109 ALA A O 1
ATOM 846 N N . MET A 1 110 ? -8.404 -4.390 14.234 1.00 97.69 110 MET A N 1
ATOM 847 C CA . MET A 1 110 ? -9.662 -3.625 14.163 1.00 97.69 110 MET A CA 1
ATOM 848 C C . MET A 1 110 ? -10.748 -4.258 15.037 1.00 97.69 110 MET A C 1
ATOM 850 O O . MET A 1 110 ? -11.441 -3.563 15.776 1.00 97.69 110 MET A O 1
ATOM 854 N N . THR A 1 111 ? -10.884 -5.587 14.983 1.00 97.06 111 THR A N 1
ATOM 855 C CA . THR A 1 111 ? -11.858 -6.324 15.808 1.00 97.06 111 THR A CA 1
ATOM 856 C C . THR A 1 111 ? -11.566 -6.162 17.297 1.00 97.06 111 THR A C 1
ATOM 858 O O . THR A 1 111 ? -12.486 -5.982 18.092 1.00 97.06 111 THR A O 1
ATOM 861 N N . GLN A 1 112 ? -10.291 -6.216 17.683 1.00 96.00 112 GLN A N 1
ATOM 862 C CA . GLN A 1 112 ? -9.871 -5.998 19.067 1.00 96.00 112 GLN A CA 1
ATOM 863 C C . GLN A 1 112 ? -10.099 -4.547 19.503 1.00 96.00 112 GLN A C 1
ATOM 865 O O . GLN A 1 112 ? -10.629 -4.320 20.585 1.00 96.00 112 GLN A O 1
ATOM 870 N N . ALA A 1 113 ? -9.797 -3.576 18.640 1.00 95.25 113 ALA A N 1
ATOM 871 C CA . ALA A 1 113 ? -10.019 -2.156 18.897 1.00 95.25 113 ALA A CA 1
ATOM 872 C C . ALA A 1 113 ? -11.499 -1.825 19.155 1.00 95.25 113 ALA A C 1
ATOM 874 O O . ALA A 1 113 ? -11.817 -1.011 20.017 1.00 95.25 113 ALA A O 1
ATOM 875 N N . TRP A 1 114 ? -12.432 -2.488 18.467 1.00 96.12 114 TRP A N 1
ATOM 876 C CA . TRP A 1 114 ? -13.864 -2.319 18.737 1.00 96.12 114 TRP A CA 1
ATOM 877 C C . TRP A 1 114 ? -14.305 -2.820 20.119 1.00 96.12 114 TRP A C 1
ATOM 879 O O . TRP A 1 114 ? -15.370 -2.424 20.587 1.00 96.12 114 TRP A O 1
ATOM 889 N N . ARG A 1 115 ? -13.508 -3.673 20.774 1.00 95.38 115 ARG A N 1
ATOM 890 C CA . ARG A 1 115 ? -13.794 -4.226 22.108 1.00 95.38 115 ARG A CA 1
ATOM 891 C C . ARG A 1 115 ? -13.219 -3.390 23.254 1.00 95.38 115 ARG A C 1
ATOM 893 O O . ARG A 1 115 ? -13.470 -3.730 24.403 1.00 95.38 115 ARG A O 1
ATOM 900 N N . THR A 1 116 ? -12.443 -2.347 22.966 1.00 92.62 116 THR A N 1
ATOM 901 C CA . THR A 1 116 ? -11.953 -1.407 23.988 1.00 92.62 116 THR A CA 1
ATOM 902 C C . THR A 1 116 ? -12.990 -0.324 24.253 1.00 92.62 116 THR A C 1
ATOM 904 O O . THR A 1 116 ? -13.844 -0.093 23.403 1.00 92.62 116 THR A O 1
ATOM 907 N N . ASP A 1 117 ? -12.908 0.390 25.370 1.00 92.94 117 ASP A N 1
ATOM 908 C CA . ASP A 1 117 ? -13.744 1.576 25.574 1.00 92.94 117 ASP A CA 1
ATOM 909 C C . ASP A 1 117 ? -13.285 2.749 24.681 1.00 92.94 117 ASP A C 1
ATOM 911 O O . ASP A 1 117 ? -12.117 2.789 24.275 1.00 92.94 117 ASP A O 1
ATOM 915 N N . PRO A 1 118 ? -14.183 3.688 24.318 1.00 94.19 118 PRO A N 1
ATOM 916 C CA . PRO A 1 118 ? -13.804 4.943 23.667 1.00 94.19 118 PRO A CA 1
ATOM 917 C C . PRO A 1 118 ? -12.849 5.782 24.520 1.00 94.19 118 PRO A C 1
ATOM 919 O O . PRO A 1 118 ? -12.900 5.736 25.750 1.00 94.19 118 PRO A O 1
ATOM 922 N N . ILE A 1 119 ? -12.019 6.602 23.872 1.00 92.38 119 ILE A N 1
ATOM 923 C CA . ILE A 1 119 ? -11.142 7.534 24.591 1.00 92.38 119 ILE A CA 1
ATOM 924 C C . ILE A 1 119 ? -11.972 8.634 25.264 1.00 92.38 119 ILE A C 1
ATOM 926 O O . ILE A 1 119 ? -12.840 9.239 24.635 1.00 92.38 119 ILE A O 1
ATOM 930 N N . ALA A 1 120 ? -11.691 8.894 26.542 1.00 88.19 120 ALA A N 1
ATOM 931 C CA . ALA A 1 120 ? -12.396 9.895 27.350 1.00 88.19 120 ALA A CA 1
ATOM 932 C C . ALA A 1 120 ? -11.592 11.193 27.560 1.00 88.19 120 ALA A C 1
ATOM 934 O O . ALA A 1 120 ? -12.154 12.201 27.982 1.00 88.19 120 ALA A O 1
ATOM 935 N N . SER A 1 121 ? -10.285 11.174 27.286 1.00 87.88 121 SER A N 1
ATOM 936 C CA . S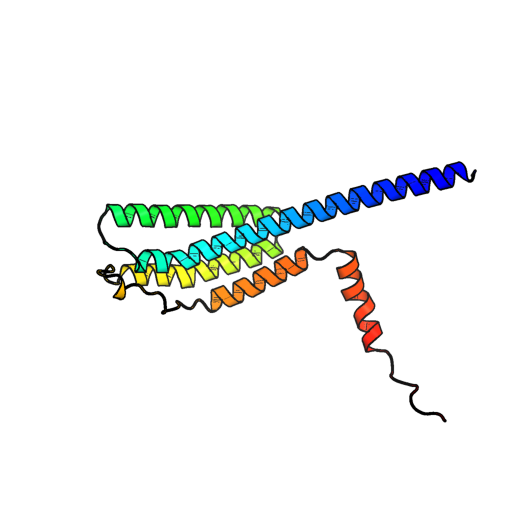ER A 1 121 ? -9.378 12.316 27.439 1.00 87.88 121 SER A CA 1
ATOM 937 C C . SER A 1 121 ? -8.165 12.192 26.513 1.00 87.88 121 SER A C 1
ATOM 939 O O . SER A 1 121 ? -7.859 11.105 26.014 1.00 87.88 121 SER A O 1
ATOM 941 N N . ASP A 1 122 ? -7.446 13.301 26.326 1.00 84.81 122 ASP A N 1
ATOM 942 C CA . ASP A 1 122 ? -6.223 13.351 25.516 1.00 84.81 122 ASP A CA 1
ATOM 943 C C . ASP A 1 122 ? -5.102 12.464 26.086 1.00 84.81 122 ASP A C 1
ATOM 945 O O . ASP A 1 122 ? -4.346 11.858 25.330 1.00 84.81 122 ASP A O 1
ATOM 949 N N . GLU A 1 123 ? -5.032 12.314 27.413 1.00 82.94 123 GLU A N 1
ATOM 950 C CA . GLU A 1 123 ? -4.095 11.404 28.094 1.00 82.94 123 GLU A CA 1
ATOM 951 C C . GLU A 1 123 ? -4.325 9.935 27.711 1.00 82.94 123 GLU A C 1
ATOM 953 O O . GLU A 1 123 ? -3.393 9.133 27.705 1.00 82.94 123 GLU A O 1
ATOM 958 N N . GLY A 1 124 ? -5.563 9.584 27.348 1.00 78.88 124 GLY A N 1
ATOM 959 C CA . GLY A 1 124 ? -5.930 8.258 26.859 1.00 78.88 124 GLY A CA 1
ATOM 960 C C . GLY A 1 124 ? -5.553 8.003 25.398 1.00 78.88 124 GLY A C 1
ATOM 961 O O . GLY A 1 124 ? -5.836 6.918 24.888 1.00 78.88 124 GLY A O 1
ATOM 962 N N . MET A 1 125 ? -4.947 8.967 24.694 1.00 82.44 125 MET A N 1
ATOM 963 C CA . MET A 1 125 ? -4.618 8.814 23.280 1.00 82.44 125 MET A CA 1
ATOM 964 C C . MET A 1 125 ? -3.406 7.883 23.081 1.00 82.44 125 MET A C 1
ATOM 966 O O . MET A 1 125 ? -2.293 8.203 23.505 1.00 82.44 125 MET A O 1
ATOM 970 N N . PRO A 1 126 ? -3.558 6.745 22.374 1.00 74.69 126 PRO A N 1
ATOM 971 C CA . PRO A 1 126 ? -2.464 5.803 22.169 1.00 74.69 126 PRO A CA 1
ATOM 972 C C . PRO A 1 126 ? -1.510 6.320 21.079 1.00 74.69 126 PRO A C 1
ATOM 974 O O . PRO A 1 126 ? -1.649 5.990 19.899 1.00 74.69 126 PRO A O 1
ATOM 977 N N . LEU A 1 127 ? -0.548 7.163 21.468 1.00 74.06 127 LEU A N 1
ATOM 978 C CA . LEU A 1 127 ? 0.512 7.680 20.584 1.00 74.06 127 LEU A CA 1
ATOM 979 C C . LEU A 1 127 ? 1.839 6.903 20.696 1.00 74.06 127 LEU A C 1
ATOM 981 O O . LEU A 1 127 ? 2.711 7.082 19.853 1.00 74.06 127 LEU A O 1
ATOM 985 N N . GLY A 1 128 ? 1.987 6.019 21.692 1.00 66.94 128 GLY A N 1
ATOM 986 C CA . GLY A 1 128 ? 3.219 5.247 21.939 1.00 66.94 128 GLY A CA 1
ATOM 987 C C . GLY A 1 128 ? 3.081 3.720 21.885 1.00 66.94 128 GLY A C 1
ATOM 988 O O . GLY A 1 128 ? 4.085 3.020 21.981 1.00 66.94 128 GLY A O 1
ATOM 989 N N . VAL A 1 129 ? 1.863 3.185 21.736 1.00 67.69 129 VAL A N 1
ATOM 990 C CA . VAL A 1 129 ? 1.625 1.733 21.646 1.00 67.69 129 VAL A CA 1
ATOM 991 C C . VAL A 1 129 ? 1.510 1.348 20.175 1.00 67.69 129 VAL A C 1
ATOM 993 O O . VAL A 1 129 ? 0.459 1.519 19.560 1.00 67.69 129 VAL A O 1
ATOM 996 N N . GLY A 1 130 ? 2.612 0.863 19.604 1.00 80.25 130 GLY A N 1
ATOM 997 C CA . GLY A 1 130 ? 2.639 0.361 18.234 1.00 80.25 130 GLY A CA 1
ATOM 998 C C . GLY A 1 130 ? 1.996 -1.020 18.144 1.00 80.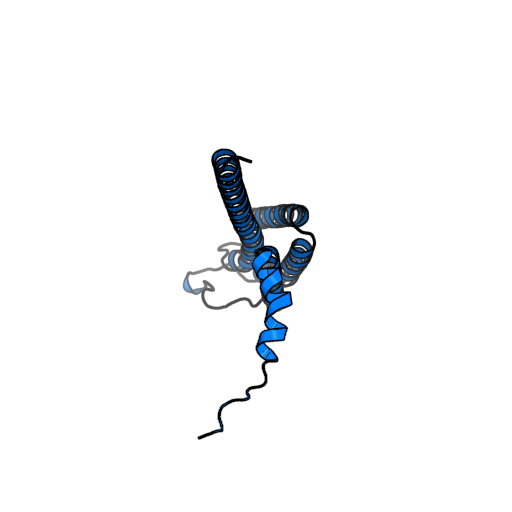25 130 GLY A C 1
ATOM 999 O O . GLY A 1 130 ? 2.503 -1.980 18.723 1.00 80.25 130 GLY A O 1
ATOM 1000 N N . LEU A 1 131 ? 0.899 -1.131 17.398 1.00 90.81 131 LEU A N 1
ATOM 1001 C CA . LEU A 1 131 ? 0.412 -2.417 16.910 1.00 90.81 131 LEU A CA 1
ATOM 1002 C C . LEU A 1 131 ? 1.464 -3.017 15.975 1.00 90.81 131 LEU A C 1
ATOM 1004 O O . LEU A 1 131 ? 2.014 -2.326 15.115 1.00 90.81 131 LEU A O 1
ATOM 1008 N N . THR A 1 132 ? 1.744 -4.303 16.151 1.00 92.81 132 THR A N 1
ATOM 1009 C CA . THR A 1 132 ? 2.749 -5.030 15.375 1.00 92.81 132 THR A CA 1
ATOM 1010 C C . THR A 1 132 ? 2.073 -5.938 14.356 1.00 92.81 132 THR A C 1
ATOM 1012 O O . THR A 1 132 ? 1.141 -6.674 14.675 1.00 92.81 132 THR A O 1
ATOM 1015 N N . PHE A 1 133 ? 2.568 -5.896 13.119 1.00 96.94 133 PHE A N 1
ATOM 1016 C CA . PHE A 1 133 ? 2.051 -6.674 11.991 1.00 96.94 133 PHE A CA 1
ATOM 1017 C C . PHE A 1 133 ? 3.211 -7.419 11.302 1.00 96.94 133 PHE A C 1
ATOM 1019 O O . PHE A 1 133 ? 3.648 -7.021 10.220 1.00 96.94 133 PHE A O 1
ATOM 1026 N N . PRO A 1 134 ? 3.819 -8.423 11.965 1.00 97.88 134 PRO A N 1
ATOM 1027 C CA . PRO A 1 134 ? 5.065 -9.035 11.504 1.00 97.88 134 PRO A CA 1
ATOM 1028 C C . PRO A 1 134 ? 4.944 -9.724 10.140 1.00 97.88 134 PRO A C 1
ATOM 1030 O O . PRO A 1 134 ? 5.863 -9.629 9.326 1.00 97.88 134 PRO A O 1
ATOM 1033 N N . GLU A 1 135 ? 3.831 -10.403 9.852 1.00 98.19 135 GLU A N 1
ATOM 1034 C CA . GLU A 1 135 ? 3.638 -11.027 8.542 1.00 98.19 135 GLU A CA 1
ATOM 1035 C C . GLU A 1 135 ? 3.401 -9.964 7.465 1.00 98.19 135 GLU A C 1
ATOM 1037 O O . GLU A 1 135 ? 3.945 -10.080 6.369 1.00 98.19 135 GLU A O 1
ATOM 1042 N N . MET A 1 136 ? 2.632 -8.914 7.757 1.00 98.31 136 MET A N 1
ATOM 1043 C CA . MET A 1 136 ? 2.426 -7.792 6.842 1.00 98.31 136 MET A CA 1
ATOM 1044 C C . MET A 1 136 ? 3.743 -7.087 6.519 1.00 98.31 136 MET A C 1
ATOM 1046 O O . MET A 1 136 ? 4.001 -6.820 5.349 1.00 98.31 136 MET A O 1
ATOM 1050 N N . GLU A 1 137 ? 4.593 -6.844 7.518 1.00 98.19 137 GLU A N 1
ATOM 1051 C CA . GLU A 1 137 ? 5.901 -6.211 7.326 1.00 98.19 137 GLU A CA 1
ATOM 1052 C C . GLU A 1 137 ? 6.801 -7.060 6.425 1.00 98.19 137 GLU A C 1
ATOM 1054 O O . GLU A 1 137 ? 7.352 -6.580 5.436 1.00 98.19 137 GLU A O 1
ATOM 1059 N N . ARG A 1 138 ? 6.842 -8.370 6.667 1.00 98.56 138 ARG A N 1
ATOM 1060 C CA . ARG A 1 138 ? 7.572 -9.300 5.804 1.00 98.56 138 ARG A CA 1
ATOM 1061 C C . ARG A 1 138 ? 7.040 -9.290 4.364 1.00 98.56 138 ARG A C 1
ATOM 1063 O O . ARG A 1 138 ? 7.815 -9.287 3.410 1.00 98.56 138 ARG A O 1
ATOM 1070 N N . ARG A 1 139 ? 5.715 -9.263 4.173 1.00 98.69 139 ARG A N 1
ATOM 1071 C CA . ARG A 1 139 ? 5.099 -9.179 2.833 1.00 98.69 139 ARG A CA 1
ATOM 1072 C C . ARG A 1 139 ? 5.317 -7.831 2.155 1.00 98.69 139 ARG A C 1
ATOM 1074 O O . ARG A 1 139 ? 5.385 -7.777 0.927 1.00 98.69 139 ARG A O 1
ATOM 1081 N N . ARG A 1 140 ? 5.428 -6.749 2.924 1.00 98.62 140 ARG A N 1
ATOM 1082 C CA . ARG A 1 140 ? 5.755 -5.415 2.417 1.00 98.62 140 ARG A CA 1
ATOM 1083 C C . ARG A 1 140 ? 7.140 -5.435 1.790 1.00 98.62 140 ARG A C 1
ATOM 1085 O O . ARG A 1 140 ? 7.290 -4.984 0.656 1.00 98.62 140 ARG A O 1
ATOM 1092 N N . GLU A 1 141 ? 8.127 -5.973 2.499 1.00 98.50 141 GLU A N 1
ATOM 1093 C CA . GLU A 1 141 ? 9.490 -6.107 1.984 1.00 98.50 141 GLU A CA 1
ATOM 1094 C C . GLU A 1 141 ? 9.522 -6.947 0.697 1.00 98.50 141 GLU A C 1
ATOM 1096 O O . GLU A 1 141 ? 10.117 -6.527 -0.297 1.00 98.50 141 GLU A O 1
ATOM 1101 N N . GLU A 1 142 ? 8.805 -8.078 0.668 1.00 98.44 142 GLU A N 1
ATOM 1102 C CA . GLU A 1 142 ? 8.662 -8.908 -0.539 1.00 98.44 142 GLU A CA 1
ATOM 1103 C C . GLU A 1 142 ? 8.071 -8.122 -1.719 1.00 98.44 142 GLU A C 1
ATOM 1105 O O . GLU A 1 142 ? 8.606 -8.174 -2.830 1.00 98.44 142 GLU A O 1
ATOM 1110 N N . TYR A 1 143 ? 6.991 -7.369 -1.494 1.00 98.56 143 TYR A N 1
ATOM 1111 C CA . TYR A 1 143 ? 6.372 -6.532 -2.521 1.00 98.56 143 TYR A CA 1
ATOM 1112 C C . TYR A 1 143 ? 7.346 -5.470 -3.048 1.00 98.56 143 TYR A C 1
ATOM 1114 O O . TYR A 1 143 ? 7.507 -5.331 -4.263 1.00 98.56 143 TYR A O 1
ATOM 1122 N N . ILE A 1 144 ? 8.048 -4.765 -2.156 1.00 98.12 144 ILE A N 1
ATOM 1123 C CA . ILE A 1 144 ? 9.027 -3.733 -2.523 1.00 98.12 144 ILE A CA 1
ATOM 1124 C C . ILE A 1 144 ? 10.165 -4.326 -3.359 1.00 98.12 144 ILE A C 1
ATOM 1126 O O . ILE A 1 144 ? 10.557 -3.727 -4.363 1.00 98.12 144 ILE A O 1
ATOM 1130 N N . GLU A 1 145 ? 10.686 -5.499 -2.998 1.00 96.94 145 GLU A N 1
ATOM 1131 C CA . GLU A 1 145 ? 11.754 -6.152 -3.759 1.00 96.94 145 GLU A CA 1
ATOM 1132 C C . GLU A 1 145 ? 11.280 -6.620 -5.143 1.00 96.94 145 GLU A C 1
ATOM 1134 O O . GLU A 1 145 ? 11.985 -6.430 -6.141 1.00 96.94 145 GLU A O 1
ATOM 1139 N N . VAL A 1 146 ? 10.059 -7.154 -5.250 1.00 97.06 146 VAL A N 1
ATOM 1140 C CA . VAL A 1 146 ? 9.472 -7.537 -6.544 1.00 97.06 146 VAL A CA 1
ATOM 1141 C C . VAL A 1 146 ? 9.238 -6.311 -7.434 1.00 97.06 146 VAL A C 1
ATOM 1143 O O . VAL A 1 146 ? 9.606 -6.338 -8.612 1.00 97.06 146 VAL A O 1
ATOM 1146 N N . VAL A 1 147 ? 8.711 -5.215 -6.881 1.00 96.25 147 VAL A N 1
ATOM 1147 C CA . VAL A 1 147 ? 8.541 -3.936 -7.591 1.00 96.25 147 VAL A CA 1
ATOM 1148 C C . VAL A 1 147 ? 9.893 -3.380 -8.036 1.00 96.25 147 VAL A C 1
ATOM 1150 O O . VAL A 1 147 ? 10.068 -3.030 -9.204 1.00 96.25 147 VAL A O 1
ATOM 1153 N N . ARG A 1 148 ? 10.893 -3.356 -7.147 1.00 93.06 148 ARG A N 1
ATOM 1154 C CA . ARG A 1 148 ? 12.256 -2.911 -7.466 1.00 93.06 148 ARG A CA 1
ATOM 1155 C C . ARG A 1 148 ? 12.837 -3.709 -8.626 1.00 93.06 148 ARG A C 1
ATOM 1157 O O . ARG A 1 148 ? 13.434 -3.123 -9.525 1.00 93.06 148 ARG A O 1
ATOM 1164 N N . TRP A 1 149 ? 12.668 -5.029 -8.622 1.00 89.81 149 TRP A N 1
ATOM 1165 C CA . TRP A 1 149 ? 13.114 -5.895 -9.710 1.00 89.81 149 TRP A CA 1
ATOM 1166 C C . TRP A 1 149 ? 12.375 -5.616 -11.025 1.00 89.81 149 TRP A C 1
ATOM 1168 O O . TRP A 1 149 ? 13.006 -5.555 -12.084 1.00 89.81 149 TRP A O 1
ATOM 1178 N N . HIS A 1 150 ? 11.056 -5.410 -10.969 1.00 90.69 150 HIS A N 1
ATOM 1179 C CA . HIS A 1 150 ? 10.238 -5.081 -12.137 1.00 90.69 150 HIS A CA 1
ATOM 1180 C C . HIS A 1 150 ? 10.661 -3.745 -12.776 1.00 90.69 150 HIS A C 1
ATOM 1182 O O . HIS A 1 150 ? 10.774 -3.649 -13.999 1.00 90.69 150 HIS A O 1
ATOM 1188 N N . LEU A 1 151 ? 10.988 -2.743 -11.956 1.00 89.44 151 LEU A N 1
ATOM 1189 C CA . LEU A 1 151 ? 11.378 -1.400 -12.396 1.00 89.44 151 LEU A CA 1
ATOM 1190 C C . LEU A 1 151 ? 12.853 -1.269 -12.836 1.00 89.44 151 LEU A C 1
ATOM 1192 O O . LEU A 1 151 ? 13.283 -0.204 -13.283 1.00 89.44 151 LEU A O 1
ATOM 1196 N N . GLN A 1 152 ? 13.675 -2.319 -12.724 1.00 83.19 152 GLN A N 1
ATOM 1197 C CA . GLN A 1 152 ? 15.069 -2.260 -13.182 1.00 83.19 152 GLN A CA 1
ATOM 1198 C C . GLN A 1 152 ? 15.167 -2.181 -14.715 1.00 83.19 152 GLN A C 1
ATOM 1200 O O . GLN A 1 152 ? 14.568 -2.973 -15.445 1.00 83.19 152 GLN A O 1
ATOM 1205 N N . TRP A 1 153 ? 15.999 -1.257 -15.208 1.00 67.75 153 TRP A N 1
ATOM 1206 C CA . TRP A 1 153 ? 16.280 -1.079 -16.635 1.00 67.75 153 TRP A CA 1
ATOM 1207 C C . TRP A 1 153 ? 16.963 -2.320 -17.242 1.00 67.75 153 TRP A C 1
ATOM 1209 O O . TRP A 1 153 ? 17.879 -2.896 -16.652 1.00 67.75 153 TRP A O 1
ATOM 1219 N N . LEU A 1 154 ? 16.535 -2.739 -18.438 1.00 62.69 154 LEU A N 1
ATOM 1220 C CA . LEU A 1 154 ? 16.977 -3.979 -19.100 1.00 62.69 154 LEU A CA 1
ATOM 1221 C C . LEU A 1 154 ? 18.513 -4.110 -19.285 1.00 62.69 154 LEU A C 1
ATOM 1223 O O . LEU A 1 154 ? 19.033 -5.190 -19.005 1.00 62.69 154 LEU A O 1
ATOM 1227 N N . PRO A 1 155 ? 19.278 -3.063 -19.654 1.00 59.44 155 PRO A N 1
ATOM 1228 C CA . PRO A 1 155 ? 20.747 -3.100 -19.679 1.00 59.44 155 PRO A CA 1
ATOM 1229 C C . PRO A 1 155 ? 21.390 -3.321 -18.307 1.00 59.44 155 PRO A C 1
ATOM 1231 O O . PRO A 1 155 ? 22.385 -4.035 -18.212 1.00 59.44 155 PRO A O 1
ATOM 1234 N N . ALA A 1 156 ? 20.803 -2.791 -17.229 1.00 57.25 156 ALA A N 1
ATOM 1235 C CA . ALA A 1 156 ? 21.268 -3.056 -15.867 1.00 57.25 156 ALA A CA 1
ATOM 1236 C C . ALA A 1 156 ? 20.981 -4.509 -15.445 1.00 57.25 156 ALA A C 1
ATOM 1238 O O . ALA A 1 156 ? 21.802 -5.132 -14.772 1.00 57.25 156 ALA A O 1
ATOM 1239 N N . ARG A 1 157 ? 19.857 -5.086 -15.897 1.00 59.81 157 ARG A N 1
ATOM 1240 C CA . ARG A 1 157 ? 19.531 -6.511 -15.693 1.00 59.81 157 ARG A CA 1
ATOM 1241 C C . ARG A 1 157 ? 20.490 -7.421 -16.464 1.00 59.81 157 ARG A C 1
ATOM 1243 O O . ARG A 1 157 ? 20.968 -8.398 -15.892 1.00 59.81 157 ARG A O 1
ATOM 1250 N N . TRP A 1 158 ? 20.825 -7.077 -17.709 1.00 56.72 158 TRP A N 1
ATOM 1251 C CA . TRP A 1 158 ? 21.818 -7.784 -18.529 1.00 56.72 158 TRP A CA 1
ATOM 1252 C C . TRP A 1 158 ? 23.240 -7.691 -17.946 1.00 56.72 158 TRP A C 1
ATOM 1254 O O . TRP A 1 158 ? 23.899 -8.715 -17.790 1.00 56.72 158 TRP A O 1
ATOM 1264 N N . ALA A 1 159 ? 23.693 -6.503 -17.532 1.00 59.06 159 ALA A N 1
ATOM 1265 C CA . ALA A 1 159 ? 24.999 -6.314 -16.894 1.00 59.06 159 ALA A CA 1
ATOM 1266 C C . ALA A 1 159 ? 25.122 -7.094 -15.570 1.00 59.06 159 ALA A C 1
ATOM 1268 O O . ALA A 1 159 ? 26.112 -7.786 -15.348 1.00 59.06 159 ALA A O 1
ATOM 1269 N N . ARG A 1 160 ? 24.092 -7.061 -14.713 1.00 58.22 160 ARG A N 1
ATOM 1270 C CA . ARG A 1 160 ? 24.088 -7.775 -13.423 1.00 58.22 160 ARG A CA 1
ATOM 1271 C C . ARG A 1 160 ? 24.109 -9.296 -13.580 1.00 58.22 160 ARG A C 1
ATOM 1273 O O . ARG A 1 160 ? 24.738 -9.976 -12.781 1.00 58.22 160 ARG A O 1
ATOM 1280 N N . THR A 1 161 ? 23.426 -9.823 -14.596 1.00 61.56 161 THR A N 1
ATOM 1281 C CA . THR A 1 161 ? 23.324 -11.275 -14.824 1.00 61.56 161 THR A CA 1
ATOM 1282 C C . THR A 1 161 ? 24.464 -11.851 -15.660 1.00 61.56 161 THR A C 1
ATOM 1284 O O . THR A 1 161 ? 24.769 -13.027 -15.495 1.00 61.56 161 THR A O 1
ATOM 1287 N N . ARG A 1 162 ? 25.119 -11.060 -16.525 1.00 59.28 162 ARG A N 1
ATOM 1288 C CA . ARG A 1 162 ? 26.205 -11.553 -17.393 1.00 59.28 162 ARG A CA 1
ATOM 1289 C C . ARG A 1 162 ? 27.619 -11.094 -17.024 1.00 59.28 162 ARG A C 1
ATOM 1291 O O . ARG A 1 162 ? 28.550 -11.805 -17.376 1.00 59.28 162 ARG A O 1
ATOM 1298 N N . LEU A 1 163 ? 27.817 -9.961 -16.338 1.00 52.09 163 LEU A N 1
ATOM 1299 C CA . LEU A 1 163 ? 29.168 -9.430 -16.054 1.00 52.09 163 LEU A CA 1
ATOM 1300 C C . LEU A 1 163 ? 29.679 -9.730 -14.635 1.00 52.09 163 LEU A C 1
ATOM 1302 O O . LEU A 1 163 ? 30.885 -9.840 -14.433 1.00 52.09 163 LEU A O 1
ATOM 1306 N N . VAL A 1 164 ? 28.791 -9.888 -13.649 1.00 53.31 164 VAL A N 1
ATOM 1307 C CA . VAL A 1 164 ? 29.184 -10.072 -12.237 1.00 53.31 164 VAL A CA 1
ATOM 1308 C C . VAL A 1 164 ? 29.886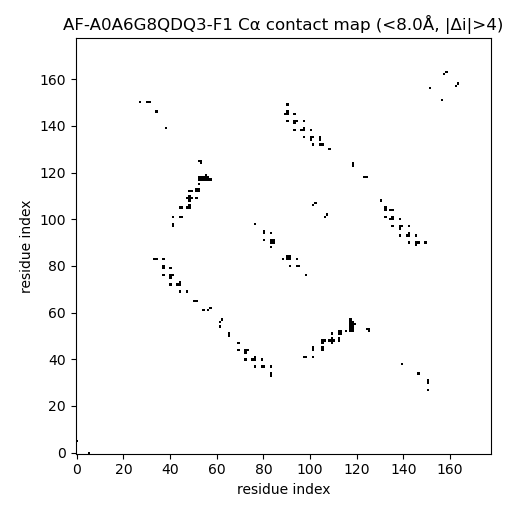 -11.415 -11.949 1.00 53.31 164 VAL A C 1
ATOM 1310 O O . VAL A 1 164 ? 30.839 -11.393 -11.170 1.00 53.31 164 VAL A O 1
ATOM 1313 N N . PRO A 1 165 ? 29.541 -12.553 -12.591 1.00 49.88 165 PRO A N 1
ATOM 1314 C CA . PRO A 1 165 ? 30.297 -13.793 -12.396 1.00 49.88 165 PRO A CA 1
ATOM 1315 C C . PRO A 1 165 ? 31.762 -13.695 -12.856 1.00 49.88 165 PRO A C 1
ATOM 1317 O O . PRO A 1 165 ? 32.624 -14.323 -12.261 1.00 49.88 165 PRO A O 1
ATOM 1320 N N . TRP A 1 166 ? 32.074 -12.868 -13.862 1.00 52.06 166 TRP A N 1
ATOM 1321 C CA . TRP A 1 166 ? 33.430 -12.768 -14.424 1.00 52.06 166 TRP A CA 1
ATOM 1322 C C . TRP A 1 166 ? 34.370 -11.863 -13.608 1.00 52.06 166 TRP A C 1
ATOM 1324 O O . TRP A 1 166 ? 35.584 -12.033 -13.643 1.00 52.06 166 TRP A O 1
ATOM 1334 N N . ILE A 1 167 ? 33.821 -10.909 -12.846 1.00 53.62 167 ILE A N 1
ATOM 1335 C CA . ILE A 1 167 ? 34.609 -9.974 -12.022 1.00 53.62 167 ILE A CA 1
ATOM 1336 C C . ILE A 1 167 ? 35.066 -10.621 -10.703 1.00 53.62 167 ILE A C 1
ATOM 1338 O O . ILE A 1 167 ? 36.131 -10.275 -10.194 1.00 53.62 167 ILE A O 1
ATOM 1342 N N . LEU A 1 168 ? 34.300 -11.573 -10.159 1.00 56.62 168 LEU A N 1
ATOM 1343 C CA . LEU A 1 168 ? 34.658 -12.292 -8.927 1.00 56.62 168 LEU A CA 1
ATOM 1344 C C . LEU A 1 168 ? 35.598 -13.488 -9.163 1.00 56.62 168 LEU A C 1
ATOM 1346 O O . LEU A 1 168 ? 36.210 -13.957 -8.208 1.00 56.62 168 LEU A O 1
ATOM 1350 N N . ASP A 1 169 ? 35.762 -13.919 -10.418 1.00 53.59 169 ASP A N 1
ATOM 1351 C CA . ASP A 1 169 ? 36.645 -15.022 -10.829 1.00 53.59 169 ASP A CA 1
ATOM 1352 C C . ASP A 1 169 ? 38.027 -14.561 -11.323 1.00 53.59 169 ASP A C 1
ATOM 1354 O O . ASP A 1 169 ? 38.807 -15.368 -11.828 1.00 53.59 169 ASP A O 1
ATOM 1358 N N . LEU A 1 170 ? 38.381 -13.277 -11.186 1.00 51.09 170 LEU A N 1
ATOM 1359 C CA . LEU A 1 170 ? 39.733 -12.834 -11.526 1.00 51.09 170 LEU A CA 1
ATOM 1360 C C . LEU A 1 170 ? 40.729 -13.381 -10.486 1.00 51.09 170 LEU A C 1
ATOM 1362 O O . LEU A 1 170 ? 40.716 -12.933 -9.333 1.00 51.09 170 LEU A O 1
ATOM 1366 N N . PRO A 1 171 ? 41.638 -14.309 -10.852 1.00 49.75 171 PRO A N 1
ATOM 1367 C CA . PRO A 1 171 ? 42.668 -14.755 -9.935 1.00 49.75 171 PRO A CA 1
ATOM 1368 C C . PRO A 1 171 ? 43.551 -13.556 -9.597 1.00 49.75 171 PRO A C 1
ATOM 1370 O O . PRO A 1 171 ? 44.143 -12.918 -10.470 1.00 49.75 171 PRO A O 1
ATOM 1373 N N . ARG A 1 172 ? 43.651 -13.252 -8.302 1.00 58.12 172 ARG A N 1
ATOM 1374 C CA . ARG A 1 172 ? 44.499 -12.196 -7.746 1.00 58.12 172 ARG A CA 1
ATOM 1375 C C . ARG A 1 172 ? 45.980 -12.564 -7.910 1.00 58.12 172 ARG A C 1
ATOM 1377 O O . ARG A 1 172 ? 46.652 -12.873 -6.932 1.00 58.12 172 ARG A O 1
ATOM 1384 N N . LYS A 1 173 ? 46.507 -12.558 -9.137 1.00 55.16 173 LYS A N 1
ATOM 1385 C CA . LYS A 1 173 ? 47.900 -12.909 -9.437 1.00 55.16 173 LYS A CA 1
ATOM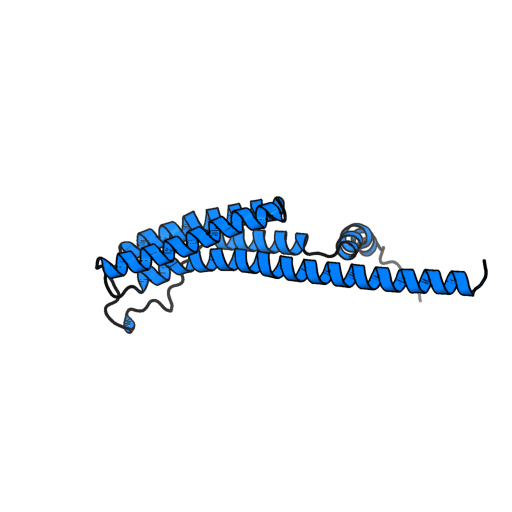 1386 C C . LYS A 1 173 ? 48.624 -11.753 -10.125 1.00 55.16 173 LYS A C 1
ATOM 1388 O O . LYS A 1 173 ? 48.718 -11.739 -11.340 1.00 55.16 173 LYS A O 1
ATOM 1393 N N . SER A 1 174 ? 49.156 -10.828 -9.318 1.00 55.88 174 SER A N 1
ATOM 1394 C CA . SER A 1 174 ? 50.427 -10.111 -9.581 1.00 55.88 174 SER A CA 1
ATOM 1395 C C . SER A 1 174 ? 50.792 -9.107 -8.468 1.00 55.88 174 SER A C 1
ATOM 1397 O O . SER A 1 174 ? 51.091 -7.943 -8.730 1.00 55.88 174 SER A O 1
ATOM 1399 N N . ARG A 1 175 ? 50.802 -9.530 -7.199 1.00 52.22 175 ARG A N 1
ATOM 1400 C CA . ARG A 1 175 ? 51.628 -8.852 -6.184 1.00 52.22 175 ARG A CA 1
ATOM 1401 C C . ARG A 1 175 ? 52.657 -9.848 -5.675 1.00 52.22 175 ARG A C 1
ATOM 1403 O O . ARG A 1 175 ? 52.364 -10.638 -4.787 1.00 52.22 175 ARG A O 1
ATOM 1410 N N . GLY A 1 176 ? 53.813 -9.844 -6.329 1.00 51.97 176 GLY A N 1
ATOM 1411 C CA . GLY A 1 176 ? 54.946 -10.706 -6.016 1.00 51.97 176 GLY A CA 1
ATOM 1412 C C . GLY A 1 176 ? 55.871 -10.872 -7.216 1.00 51.97 176 GLY A C 1
ATOM 1413 O O . GLY A 1 176 ? 55.849 -11.923 -7.845 1.00 51.97 176 GLY A O 1
ATOM 1414 N N . ALA A 1 177 ? 56.628 -9.824 -7.543 1.00 46.09 177 ALA A N 1
ATOM 1415 C CA . ALA A 1 177 ? 57.920 -9.907 -8.227 1.00 46.09 177 ALA A CA 1
ATOM 1416 C C . ALA A 1 177 ? 58.606 -8.534 -8.144 1.00 46.09 177 ALA A C 1
ATOM 1418 O O . ALA A 1 177 ? 58.058 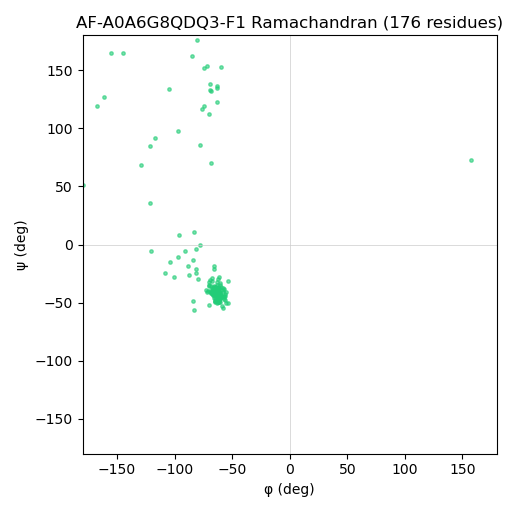-7.562 -8.664 1.00 46.09 177 ALA A O 1
ATOM 1419 N N . GLY A 1 178 ? 59.781 -8.490 -7.509 1.00 44.47 178 GLY A N 1
ATOM 1420 C CA . GLY A 1 178 ? 60.675 -7.330 -7.438 1.00 44.47 178 GLY A CA 1
ATOM 1421 C C . GLY A 1 178 ? 60.814 -6.780 -6.038 1.00 44.47 178 GLY A C 1
ATOM 1422 O O . GLY A 1 178 ? 60.172 -5.743 -5.778 1.00 44.47 178 GLY A O 1
#